Protein AF-A0A6S7JZ45-F1 (afdb_monomer_lite)

Sequence (219 aa):
MLIGQLYDAVFPIPPIHDDHWHHVCTTWNSTNGHVNIFVDGALRTYPGKSYFKGVKVIPNGTFTIGYHRIDESEFGYSGKISQLNVWNHVLPSNKIQAIAKNCTMDHSTGGNVLKWGLSFAPTEQDTAEPRACSQRDQMESDYDLNFPGQGTKPYASLMLKQSLTKCTISWWLKTTWIPTTDTPVITILSAYHSTERDTLFVGIRSTSTIHFEQSGGEK

InterPro domains:
  IPR001759 Pentraxin domain [PF00354] (20-116)
  IPR001759 Pentraxin domain [PR00895] (23-41)
  IPR001759 Pentraxin domain [PR00895] (85-99)
  IPR001759 Pentraxin domain [PR00895] (108-119)
  IPR001759 Pentraxin domain [PS51828] (1-134)
  IPR013320 Concanavalin A-like lectin/glucanase domain superfamily [SSF49899] (13-107)
  IPR030476 Pentaxin, conserved site [PS00289] (23-30)
  IPR051360 Neuronal Pentraxin and Related [PTHR19277] (16-116)

Organism: Paramuricea clavata (NCBI:txid317549)

pLDDT: mean 80.46, std 13.91, range [28.98, 96.94]

Secondary structure (DSSP, 8-state):
--------EEEE-----SSSEEEEEEEEETTTTEEEEEETTEE-PPTT---STT--BPTTPEEEESEEEETTEEEE-EEEEEEEEEESSPPPHHHHHHHTT-SS--TTTS-SSB-TTTT----TTSEEEE-TT-SS---TT-EEEEEE-TTS--SEEEE--S-BSEEEEEEEEEE-PPPPTTPPPEEEEEEE-SSSTTSEEEEEETTTEEEEE------

Radius of gyration: 16.38 Å; chains: 1; bounding box: 36×34×60 Å

Foldseek 3Di:
DDPDPQQKDKFWDAFQQPQDKKKWKWKAAQQFQDIWIAILLRIGGDPPDHHNHPFKLDFQWKKFFQWDDDDPDIFGAAFKKWFKFKELADDDSVVSNVVSPDLDDDQVPTHPQDTQLPQDDFDPLWDWDARPVPPDDGDVRGIITGIHIPPDDGRDMDGRHDMHNIMMIIIMTRGNDADDPPDDWGWRMFTQDPVGGGQWTWTDHHSIMIITGHDGDDD

Structure (mmCIF, N/CA/C/O backbone):
data_AF-A0A6S7JZ45-F1
#
_entry.id   AF-A0A6S7JZ45-F1
#
loop_
_atom_site.group_PDB
_atom_site.id
_atom_site.type_symbol
_atom_site.label_atom_id
_atom_site.label_alt_id
_atom_site.label_comp_id
_atom_site.label_asym_id
_atom_site.label_entity_id
_atom_site.label_seq_id
_atom_site.pdbx_PDB_ins_code
_atom_site.Cartn_x
_atom_site.Cartn_y
_atom_site.Cartn_z
_atom_site.occupancy
_atom_site.B_iso_or_equiv
_atom_site.auth_seq_id
_atom_site.auth_comp_id
_atom_site.auth_asym_id
_atom_site.auth_atom_id
_atom_site.pdbx_PDB_model_num
ATOM 1 N N . MET A 1 1 ? 0.404 4.036 34.329 1.00 28.98 1 MET A N 1
ATOM 2 C CA . MET A 1 1 ? 0.045 4.940 33.218 1.00 28.98 1 MET A CA 1
ATOM 3 C C . MET A 1 1 ? 0.242 4.143 31.936 1.00 28.98 1 MET A C 1
ATOM 5 O O . MET A 1 1 ? 1.376 3.927 31.539 1.00 28.98 1 MET A O 1
ATOM 9 N N . LEU A 1 2 ? -0.828 3.539 31.412 1.00 31.19 2 LEU A N 1
ATOM 10 C CA . LEU A 1 2 ? -0.760 2.674 30.230 1.00 31.19 2 LEU A CA 1
ATOM 11 C C . LEU A 1 2 ? -0.696 3.555 28.982 1.00 31.19 2 LEU A C 1
ATOM 13 O O . LEU A 1 2 ? -1.671 4.221 28.643 1.00 31.19 2 LEU A O 1
ATOM 17 N N . ILE A 1 3 ? 0.461 3.558 28.328 1.00 35.00 3 ILE A N 1
ATOM 18 C CA . ILE A 1 3 ? 0.598 3.974 26.933 1.00 35.00 3 ILE A CA 1
ATOM 19 C C . ILE A 1 3 ? -0.299 3.010 26.150 1.00 35.00 3 ILE A C 1
ATOM 21 O O . ILE A 1 3 ? -0.116 1.795 26.241 1.00 35.00 3 ILE A O 1
ATOM 25 N N . GLY A 1 4 ? -1.348 3.529 25.509 1.00 35.94 4 GLY A N 1
ATOM 26 C CA . GLY A 1 4 ? -2.308 2.709 24.775 1.00 35.94 4 GLY A CA 1
ATOM 27 C C . GLY A 1 4 ? -1.576 1.836 23.762 1.00 35.94 4 GLY A C 1
ATOM 28 O O . GLY A 1 4 ? -0.745 2.339 23.012 1.00 35.94 4 GLY A O 1
ATOM 29 N N . GLN A 1 5 ? -1.851 0.531 23.768 1.00 38.56 5 GLN A N 1
ATOM 30 C CA . GLN A 1 5 ? -1.390 -0.355 22.705 1.00 38.56 5 GLN A CA 1
ATOM 31 C C . GLN A 1 5 ? -1.935 0.184 21.380 1.00 38.56 5 GLN A C 1
ATOM 33 O O . GLN A 1 5 ? -3.139 0.119 21.130 1.00 38.56 5 GLN A O 1
ATOM 38 N N . LEU A 1 6 ? -1.051 0.724 20.542 1.00 50.66 6 LEU A N 1
ATOM 39 C CA . LEU A 1 6 ? -1.285 0.780 19.107 1.00 50.66 6 LEU A CA 1
ATOM 40 C C . LEU A 1 6 ? -1.516 -0.675 18.677 1.00 50.66 6 LEU A C 1
ATOM 42 O O . LEU A 1 6 ? -0.634 -1.520 18.836 1.00 50.66 6 LEU A O 1
ATOM 46 N N . TYR A 1 7 ? -2.741 -1.005 18.269 1.00 64.25 7 TYR A N 1
ATOM 47 C CA . TYR A 1 7 ? -3.078 -2.350 17.810 1.00 64.25 7 TYR A CA 1
ATOM 48 C C . TYR A 1 7 ? -2.455 -2.561 16.436 1.00 64.25 7 TYR A C 1
ATOM 50 O O . TYR A 1 7 ? -3.133 -2.405 15.443 1.00 64.25 7 TYR A O 1
ATOM 58 N N . ASP A 1 8 ? -1.179 -2.897 16.354 1.00 78.31 8 ASP A N 1
ATOM 59 C CA . ASP A 1 8 ? -0.532 -3.170 15.073 1.00 78.31 8 ASP A CA 1
ATOM 60 C C . ASP A 1 8 ? -0.992 -4.526 14.503 1.00 78.31 8 ASP A C 1
ATOM 62 O O . ASP A 1 8 ? -0.918 -5.572 15.168 1.00 78.31 8 ASP A O 1
ATOM 66 N N . ALA A 1 9 ? -1.514 -4.518 13.274 1.00 87.00 9 ALA A N 1
ATOM 67 C CA . ALA A 1 9 ? -1.849 -5.737 12.557 1.00 87.00 9 ALA A CA 1
ATOM 68 C C . ALA A 1 9 ? -0.636 -6.193 11.735 1.00 87.00 9 ALA A C 1
ATOM 70 O O . ALA A 1 9 ? -0.465 -5.821 10.574 1.00 87.00 9 ALA A O 1
ATOM 71 N N . VAL A 1 10 ? 0.185 -7.037 12.365 1.00 88.31 10 VAL A N 1
ATOM 72 C CA . VAL A 1 10 ? 1.414 -7.587 11.780 1.00 88.31 10 VAL A CA 1
ATOM 73 C C . VAL A 1 10 ? 1.154 -8.928 11.103 1.00 88.31 10 VAL A C 1
ATOM 75 O O . VAL A 1 10 ? 0.639 -9.866 11.724 1.00 88.31 10 VAL A O 1
ATOM 78 N N . PHE A 1 11 ? 1.575 -9.046 9.845 1.00 88.81 11 PHE A N 1
ATOM 79 C CA . PHE A 1 11 ? 1.443 -10.264 9.047 1.00 88.81 11 PHE A CA 1
ATOM 80 C C . PHE A 1 11 ? 2.795 -10.695 8.486 1.00 88.81 11 PHE A C 1
ATOM 82 O O . PHE A 1 11 ? 3.459 -9.874 7.848 1.00 88.81 11 PHE A O 1
ATOM 89 N N . PRO A 1 12 ? 3.203 -11.964 8.661 1.00 89.19 12 PRO A N 1
ATOM 90 C CA . PRO A 1 12 ? 4.384 -12.473 8.001 1.00 89.19 12 PRO A CA 1
ATOM 91 C C . PRO A 1 12 ? 4.127 -12.618 6.504 1.00 89.19 12 PRO A C 1
ATOM 93 O O . PRO A 1 12 ? 3.057 -13.046 6.059 1.00 89.19 12 PRO A O 1
ATOM 96 N N . ILE A 1 13 ? 5.150 -12.310 5.730 1.00 88.94 13 ILE A N 1
ATOM 97 C CA . ILE A 1 13 ? 5.170 -12.426 4.284 1.00 88.94 13 ILE A CA 1
ATOM 98 C C . ILE A 1 13 ? 6.453 -13.136 3.839 1.00 88.94 13 ILE A C 1
ATOM 100 O O . ILE A 1 13 ? 7.436 -13.162 4.585 1.00 88.94 13 ILE A O 1
ATOM 104 N N . PRO A 1 14 ? 6.465 -13.730 2.633 1.00 89.75 14 PRO A N 1
ATOM 105 C CA . PRO A 1 14 ? 7.713 -14.133 1.998 1.00 89.75 14 PRO A CA 1
ATOM 106 C C . PRO A 1 14 ? 8.668 -12.935 1.851 1.00 89.75 14 PRO A C 1
ATOM 108 O O . PRO A 1 14 ? 8.193 -11.799 1.791 1.00 89.75 14 PRO A O 1
ATOM 111 N N . PRO A 1 15 ? 9.988 -13.166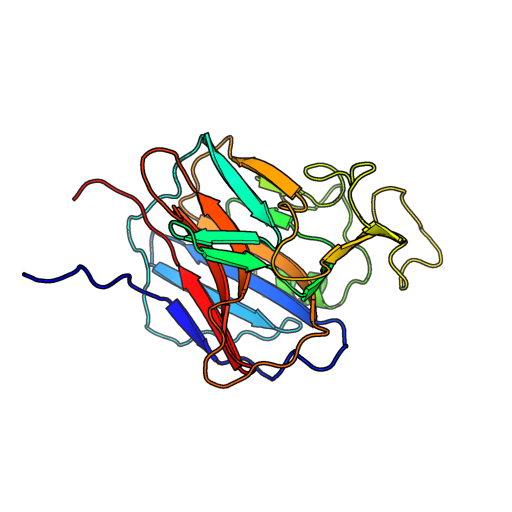 1.750 1.00 86.88 15 PRO A N 1
ATOM 112 C CA . PRO A 1 15 ? 10.930 -12.115 1.390 1.00 86.88 15 PRO A CA 1
ATOM 113 C C . PRO A 1 15 ? 10.557 -11.459 0.056 1.00 86.88 15 PRO A C 1
ATOM 115 O O . PRO A 1 15 ? 10.372 -12.164 -0.930 1.00 86.88 15 PRO A O 1
ATOM 118 N N . ILE A 1 16 ? 10.461 -10.126 0.050 1.00 87.81 16 ILE A N 1
ATOM 119 C CA . ILE A 1 16 ? 10.168 -9.289 -1.137 1.00 87.81 16 ILE A CA 1
ATOM 120 C C . ILE A 1 16 ? 11.219 -8.178 -1.356 1.00 87.81 16 ILE A C 1
ATOM 122 O O . ILE A 1 16 ? 10.984 -7.186 -2.044 1.00 87.81 16 ILE A O 1
ATOM 126 N N . HIS A 1 17 ? 12.369 -8.312 -0.687 1.00 85.50 17 HIS A N 1
ATOM 127 C CA . HIS A 1 17 ? 13.522 -7.402 -0.750 1.00 85.50 17 HIS A CA 1
ATOM 128 C C . HIS A 1 17 ? 14.632 -8.022 -1.601 1.00 85.50 17 HIS A C 1
ATOM 130 O O . HIS A 1 17 ? 15.756 -8.209 -1.140 1.00 85.50 17 HIS A O 1
ATOM 136 N N . ASP A 1 18 ? 14.282 -8.436 -2.812 1.00 87.38 18 ASP A N 1
ATOM 137 C CA . ASP A 1 18 ? 15.127 -9.242 -3.693 1.00 87.38 18 ASP A CA 1
ATOM 138 C C . ASP A 1 18 ? 15.407 -8.554 -5.037 1.00 87.38 18 ASP A C 1
ATOM 140 O O . ASP A 1 18 ? 15.843 -9.208 -5.981 1.00 87.38 18 ASP A O 1
ATOM 144 N N . ASP A 1 19 ? 15.156 -7.244 -5.129 1.00 88.00 19 ASP A N 1
ATOM 145 C CA . ASP A 1 19 ? 15.241 -6.456 -6.362 1.00 88.00 19 ASP A CA 1
ATOM 146 C C . ASP A 1 19 ? 14.282 -6.925 -7.484 1.00 88.00 19 ASP A C 1
ATOM 148 O O . ASP A 1 19 ? 14.459 -6.571 -8.653 1.00 88.00 19 ASP A O 1
ATOM 152 N N . HIS A 1 20 ? 13.219 -7.668 -7.162 1.00 90.88 20 HIS A N 1
ATOM 153 C CA . HIS A 1 20 ? 12.159 -8.029 -8.106 1.00 90.88 20 HIS A CA 1
ATOM 154 C C . HIS A 1 20 ? 10.845 -7.303 -7.806 1.00 90.88 20 HIS A C 1
ATOM 156 O O . HIS A 1 20 ? 10.637 -6.709 -6.747 1.00 90.88 20 HIS A O 1
ATOM 162 N N . TRP A 1 21 ? 9.963 -7.288 -8.807 1.00 92.06 21 TRP A N 1
ATOM 163 C CA . TRP A 1 21 ? 8.625 -6.730 -8.668 1.00 92.06 21 TRP A CA 1
ATOM 164 C C . TRP A 1 21 ? 7.723 -7.709 -7.930 1.00 92.06 21 TRP A C 1
ATOM 166 O O . TRP A 1 21 ? 7.523 -8.831 -8.390 1.00 92.06 21 TRP A O 1
ATOM 176 N N . HIS A 1 22 ? 7.108 -7.226 -6.858 1.00 93.06 22 HIS A N 1
ATOM 177 C CA . HIS A 1 22 ? 6.066 -7.930 -6.131 1.00 93.06 22 HIS A CA 1
ATOM 178 C C . HIS A 1 22 ? 4.774 -7.131 -6.149 1.00 93.06 22 HIS A C 1
ATOM 180 O O . HIS A 1 22 ? 4.767 -5.901 -6.019 1.00 93.06 22 HIS A O 1
ATOM 186 N N . HIS A 1 23 ? 3.662 -7.844 -6.277 1.00 94.00 23 HIS A N 1
ATOM 187 C CA . HIS A 1 23 ? 2.346 -7.274 -6.048 1.00 94.00 23 HIS A CA 1
ATOM 188 C C . HIS A 1 23 ? 1.980 -7.440 -4.579 1.00 94.00 23 HIS A C 1
ATOM 190 O O . HIS A 1 23 ? 2.041 -8.541 -4.031 1.00 94.00 23 HIS A O 1
ATOM 196 N N . VAL A 1 24 ? 1.557 -6.352 -3.943 1.00 94.25 24 VAL A N 1
ATOM 197 C CA . VAL A 1 24 ? 1.042 -6.389 -2.579 1.00 94.25 24 VAL A CA 1
ATOM 198 C C . VAL A 1 24 ? -0.329 -5.743 -2.539 1.00 94.25 24 VAL A C 1
ATOM 200 O O . VAL A 1 24 ? -0.593 -4.708 -3.155 1.00 94.25 24 VAL A O 1
ATOM 203 N N . CYS A 1 25 ? -1.234 -6.371 -1.797 1.00 94.69 25 CYS A N 1
ATOM 204 C CA . CYS A 1 25 ? -2.549 -5.816 -1.555 1.00 94.69 25 CYS A CA 1
ATOM 205 C C . CYS A 1 25 ? -2.991 -6.039 -0.113 1.00 94.69 25 CYS A C 1
ATOM 207 O O . CYS A 1 25 ? -2.844 -7.131 0.429 1.00 94.69 25 CYS A O 1
ATOM 209 N N . THR A 1 26 ? -3.562 -5.010 0.502 1.00 94.94 26 THR A N 1
ATOM 210 C CA . THR A 1 26 ? -4.183 -5.085 1.822 1.00 94.94 26 THR A CA 1
ATOM 211 C C . THR A 1 26 ? -5.672 -4.798 1.716 1.00 94.94 26 THR A C 1
ATOM 213 O O . THR A 1 26 ? -6.115 -3.981 0.908 1.00 94.94 26 THR A O 1
ATOM 216 N N . THR A 1 27 ? -6.474 -5.479 2.527 1.00 95.06 27 THR A N 1
ATOM 217 C CA . THR A 1 27 ? -7.901 -5.178 2.671 1.00 95.06 27 THR A CA 1
ATOM 218 C C . THR A 1 27 ? -8.230 -5.018 4.135 1.00 95.06 27 THR A C 1
ATOM 220 O O . THR A 1 27 ? -7.753 -5.821 4.932 1.00 95.06 27 THR A O 1
ATOM 223 N N . TRP A 1 28 ? -9.115 -4.089 4.470 1.00 94.56 28 TRP A N 1
ATOM 224 C CA . TRP A 1 28 ? -9.637 -3.933 5.822 1.00 94.56 28 TRP A CA 1
ATOM 225 C C . TRP A 1 28 ? -11.138 -3.649 5.811 1.00 94.56 28 TRP A C 1
ATOM 227 O O . TRP A 1 28 ? -11.665 -3.010 4.897 1.00 94.56 28 TRP A O 1
ATOM 237 N N . ASN A 1 29 ? -11.838 -4.135 6.835 1.00 94.12 29 ASN A N 1
ATOM 238 C CA . ASN A 1 29 ? -13.254 -3.877 7.051 1.00 94.12 29 ASN A CA 1
ATOM 239 C C . ASN A 1 29 ? -13.540 -3.655 8.540 1.00 94.12 29 ASN A C 1
ATOM 241 O O . ASN A 1 29 ? -13.497 -4.599 9.325 1.00 94.12 29 ASN A O 1
ATOM 245 N N . SER A 1 30 ? -13.901 -2.432 8.929 1.00 92.81 30 SER A N 1
ATOM 246 C CA . SER A 1 30 ? -14.116 -2.072 10.334 1.00 92.81 30 SER A CA 1
ATOM 247 C C . SER A 1 30 ? -15.338 -2.734 10.975 1.00 92.81 30 SER A C 1
ATOM 249 O O . SER A 1 30 ? -15.413 -2.821 12.198 1.00 92.81 30 SER A O 1
ATOM 251 N N . THR A 1 31 ? -16.285 -3.260 10.187 1.00 93.12 31 THR A N 1
ATOM 252 C CA . THR A 1 31 ? -17.464 -3.961 10.722 1.00 93.12 31 THR A CA 1
ATOM 253 C C . THR A 1 31 ? -17.064 -5.249 11.443 1.00 93.12 31 THR A C 1
ATOM 255 O O . THR A 1 31 ? -17.570 -5.546 12.520 1.00 93.12 31 THR A O 1
ATOM 258 N N . ASN A 1 32 ? -16.148 -6.023 10.857 1.00 91.88 32 ASN A N 1
ATOM 259 C CA . ASN A 1 32 ? -15.688 -7.302 11.409 1.00 91.88 32 ASN A CA 1
ATOM 260 C C . ASN A 1 32 ? -14.208 -7.286 11.820 1.00 91.88 32 ASN A C 1
ATOM 262 O O . ASN A 1 32 ? -13.728 -8.262 12.388 1.00 91.88 32 ASN A O 1
ATOM 266 N N . GLY A 1 33 ? -13.494 -6.191 11.568 1.00 90.50 33 GLY A N 1
ATOM 267 C CA . GLY A 1 33 ? -12.068 -6.032 11.826 1.00 90.50 33 GLY A CA 1
ATOM 268 C C . GLY A 1 33 ? -11.176 -6.947 10.992 1.00 90.50 33 GLY A C 1
ATOM 269 O O . GLY A 1 33 ? -10.028 -7.173 11.360 1.00 90.50 33 GLY A O 1
ATOM 270 N N . HIS A 1 34 ? -11.681 -7.543 9.912 1.00 91.62 34 HIS A N 1
ATOM 271 C CA . HIS A 1 34 ? -10.862 -8.433 9.099 1.00 91.62 34 HIS A CA 1
ATOM 272 C C . HIS A 1 34 ? -9.854 -7.605 8.314 1.00 91.62 34 HIS A C 1
ATOM 274 O O . HIS A 1 34 ? -10.242 -6.736 7.531 1.00 91.62 34 HIS A O 1
ATOM 280 N N . VAL A 1 35 ? -8.576 -7.916 8.514 1.00 91.88 35 VAL A N 1
ATOM 281 C CA . VAL A 1 35 ? -7.470 -7.435 7.691 1.00 91.88 35 VAL A CA 1
ATOM 282 C C . VAL A 1 35 ? -6.938 -8.622 6.896 1.00 91.88 35 VAL A C 1
ATOM 284 O O . VAL A 1 35 ? -6.742 -9.703 7.449 1.00 91.88 35 VAL A O 1
ATOM 287 N N . ASN A 1 36 ? -6.724 -8.443 5.598 1.00 92.94 36 ASN A N 1
ATOM 288 C CA . ASN A 1 36 ? -6.066 -9.437 4.755 1.00 92.94 36 ASN A CA 1
ATOM 289 C C . ASN A 1 36 ? -4.885 -8.798 4.054 1.00 92.94 36 ASN A C 1
ATOM 291 O O . ASN A 1 36 ? -4.990 -7.660 3.608 1.00 92.94 36 ASN A O 1
ATOM 295 N N . ILE A 1 37 ? -3.817 -9.570 3.902 1.00 93.31 37 ILE A N 1
ATOM 296 C CA . ILE A 1 37 ? -2.651 -9.219 3.102 1.00 93.31 37 ILE A CA 1
ATOM 297 C C . ILE A 1 37 ? -2.540 -10.245 1.983 1.00 93.31 37 ILE A C 1
ATOM 299 O O . ILE A 1 37 ? -2.710 -11.441 2.219 1.00 93.31 37 ILE A O 1
ATOM 303 N N . PHE A 1 38 ? -2.264 -9.784 0.775 1.00 94.75 38 PHE A N 1
ATOM 304 C CA . PHE A 1 38 ? -1.970 -10.601 -0.387 1.00 94.75 38 PHE A CA 1
ATOM 305 C C . PHE A 1 38 ? -0.580 -10.228 -0.882 1.00 94.75 38 PHE A C 1
ATOM 307 O O . PHE A 1 38 ? -0.283 -9.043 -1.013 1.00 94.75 38 PHE A O 1
ATOM 314 N N . VAL A 1 39 ? 0.245 -11.235 -1.156 1.00 94.69 39 VAL A N 1
ATOM 315 C CA . VAL A 1 39 ? 1.553 -11.072 -1.803 1.00 94.69 39 VAL A CA 1
ATOM 316 C C . VAL A 1 39 ? 1.549 -11.942 -3.044 1.00 94.69 39 VAL A C 1
ATOM 318 O O . VAL A 1 39 ? 1.261 -13.138 -2.945 1.00 94.69 39 VAL A O 1
ATOM 321 N N . ASP A 1 40 ? 1.780 -11.329 -4.199 1.00 95.12 40 ASP A N 1
ATOM 322 C CA . ASP A 1 40 ? 1.714 -11.957 -5.521 1.00 95.12 40 ASP A CA 1
ATOM 323 C C . ASP A 1 40 ? 0.391 -12.722 -5.725 1.00 95.12 40 ASP A C 1
ATOM 325 O O . ASP A 1 40 ? 0.327 -13.845 -6.228 1.00 95.12 40 ASP A O 1
ATOM 329 N N . GLY A 1 41 ? -0.703 -12.115 -5.246 1.00 94.38 41 GLY A N 1
ATOM 330 C CA . GLY A 1 41 ? -2.061 -12.666 -5.287 1.00 94.38 41 GLY A CA 1
ATOM 331 C C . GLY A 1 41 ? -2.368 -13.752 -4.244 1.00 94.38 41 GLY A C 1
ATOM 332 O O . GLY A 1 41 ? -3.534 -14.115 -4.073 1.00 94.38 41 GLY A O 1
ATOM 333 N N . ALA A 1 42 ? -1.376 -14.256 -3.506 1.00 95.19 42 ALA A N 1
ATOM 334 C CA . ALA A 1 42 ? -1.576 -15.268 -2.471 1.00 95.19 42 ALA A CA 1
ATOM 335 C C . ALA A 1 42 ? -1.969 -14.634 -1.127 1.00 95.19 42 ALA A C 1
ATOM 337 O O . ALA A 1 42 ? -1.268 -13.763 -0.618 1.00 95.19 42 ALA A O 1
ATOM 338 N N . LEU A 1 43 ? -3.066 -15.103 -0.525 1.00 93.25 43 LEU A N 1
ATOM 339 C CA . LEU A 1 43 ? -3.559 -14.632 0.775 1.00 93.25 43 LEU A CA 1
ATOM 340 C C . LEU A 1 43 ? -2.618 -15.046 1.925 1.00 93.25 43 LEU A C 1
ATOM 342 O O . LEU A 1 43 ? -2.235 -16.211 2.031 1.00 93.25 43 LEU A O 1
ATOM 346 N N . ARG A 1 44 ? -2.295 -14.098 2.814 1.00 88.19 44 ARG A N 1
ATOM 347 C CA . ARG A 1 44 ? -1.381 -14.232 3.969 1.00 88.19 44 ARG A CA 1
ATOM 348 C C . ARG A 1 44 ? -2.024 -13.875 5.322 1.00 88.19 44 ARG A C 1
ATOM 350 O O . ARG A 1 44 ? -1.323 -13.565 6.276 1.00 88.19 44 ARG A O 1
ATOM 357 N N . THR A 1 45 ? -3.356 -13.885 5.423 1.00 81.88 45 THR A N 1
ATOM 358 C CA . THR A 1 45 ? -4.052 -13.533 6.678 1.00 81.88 45 THR A CA 1
ATOM 359 C C . THR A 1 45 ? -3.997 -14.637 7.743 1.00 81.88 45 THR A C 1
ATOM 361 O O . THR A 1 45 ? -3.883 -15.820 7.419 1.00 81.88 45 THR A O 1
ATOM 364 N N . TYR A 1 46 ? -4.176 -14.254 9.010 1.00 69.38 46 TYR A N 1
ATOM 365 C CA . TYR A 1 46 ? -4.416 -15.174 10.121 1.00 69.38 46 TYR A CA 1
ATOM 366 C C . TYR A 1 46 ? -5.921 -15.306 10.398 1.00 69.38 46 TYR A C 1
ATOM 368 O O . TYR A 1 46 ? -6.554 -14.317 10.781 1.00 69.38 46 TYR A O 1
ATOM 376 N N . PRO A 1 47 ? -6.511 -16.507 10.271 1.00 68.69 47 PRO A N 1
ATOM 377 C CA . PRO A 1 47 ? -7.904 -16.732 10.639 1.00 68.69 47 PRO A CA 1
ATOM 378 C C . PRO A 1 47 ? -8.183 -16.337 12.098 1.00 68.69 47 PRO A C 1
ATOM 380 O O . PRO A 1 47 ? -7.373 -16.594 12.987 1.00 68.69 47 PRO A O 1
ATOM 383 N N . GLY A 1 48 ? -9.348 -15.739 12.357 1.00 68.88 48 GLY A N 1
ATOM 384 C CA . GLY A 1 48 ? -9.858 -15.510 13.715 1.00 68.88 48 GLY A CA 1
ATOM 385 C C . GLY A 1 48 ? -9.352 -14.255 14.434 1.00 68.88 48 GLY A C 1
ATOM 386 O O . GLY A 1 48 ? -9.812 -13.985 15.542 1.00 68.88 48 GLY A O 1
ATOM 387 N N . LYS A 1 49 ? -8.462 -13.456 13.829 1.00 82.31 49 LYS A N 1
ATOM 388 C CA . LYS A 1 49 ? -8.069 -12.151 14.383 1.00 82.31 49 LYS A CA 1
ATOM 389 C C . LYS A 1 49 ? -8.937 -11.020 13.832 1.00 82.31 49 LYS A C 1
ATOM 391 O O . LYS A 1 49 ? -9.355 -11.032 12.676 1.00 82.31 49 LYS A O 1
ATOM 396 N N . SER A 1 50 ? -9.208 -10.030 14.677 1.00 87.25 50 SER A N 1
ATOM 397 C CA . SER A 1 50 ? -9.927 -8.812 14.311 1.00 87.25 50 SER A CA 1
ATOM 398 C C . SER A 1 50 ? -9.140 -7.592 14.766 1.00 87.25 50 SER A C 1
ATOM 400 O O . SER A 1 50 ? -8.728 -7.530 15.919 1.00 87.25 50 SER A O 1
ATOM 402 N N . TYR A 1 51 ? -9.002 -6.614 13.882 1.00 87.38 51 TYR A N 1
ATOM 403 C CA . TYR A 1 51 ? -8.241 -5.391 14.088 1.00 87.38 51 TYR A CA 1
ATOM 404 C C . TYR A 1 51 ? -9.090 -4.166 13.740 1.00 87.38 51 TYR A C 1
ATOM 406 O O . TYR A 1 51 ? -9.860 -4.192 12.777 1.00 87.38 51 TYR A O 1
ATOM 414 N N . PHE A 1 52 ? -8.955 -3.096 14.527 1.00 87.19 52 PHE A N 1
ATOM 415 C CA . PHE A 1 52 ? -9.588 -1.792 14.269 1.00 87.19 52 PHE A CA 1
ATOM 416 C C . PHE A 1 52 ? -11.109 -1.876 14.022 1.00 87.19 52 PHE A C 1
ATOM 418 O O . PHE A 1 52 ? -11.657 -1.265 13.101 1.00 87.19 52 PHE A O 1
ATOM 425 N N . LYS A 1 53 ? -11.819 -2.683 14.822 1.00 89.56 53 LYS A N 1
ATOM 426 C CA . LYS A 1 53 ? -13.287 -2.762 14.755 1.00 89.56 53 LYS A CA 1
ATOM 427 C C . LYS A 1 53 ? -13.915 -1.430 15.149 1.00 89.56 53 LYS A C 1
ATOM 429 O O . LYS A 1 53 ? -13.489 -0.815 16.116 1.00 89.56 53 LYS A O 1
ATOM 434 N N . GLY A 1 54 ? -14.951 -1.019 14.424 1.00 88.12 54 GLY A N 1
ATOM 435 C CA . GLY A 1 54 ? -15.676 0.226 14.695 1.00 88.12 54 GLY A CA 1
ATOM 436 C C . GLY A 1 54 ? -14.911 1.499 14.330 1.00 88.12 54 GLY A C 1
ATOM 437 O O . GLY A 1 54 ? -15.478 2.583 14.436 1.00 88.12 54 GLY A O 1
ATOM 438 N N . VAL A 1 55 ? -13.668 1.383 13.852 1.00 87.25 55 VAL A N 1
ATOM 439 C CA . VAL A 1 55 ? -12.866 2.551 13.505 1.00 87.25 55 VAL A CA 1
ATOM 440 C C . VAL A 1 55 ? -13.157 3.046 12.084 1.00 87.25 55 VAL A C 1
ATOM 442 O O . VAL A 1 55 ? -13.702 2.328 11.236 1.00 87.25 55 VAL A O 1
ATOM 445 N N . LYS A 1 56 ? -12.823 4.311 11.828 1.00 87.56 56 LYS A N 1
ATOM 446 C CA . LYS A 1 56 ? -12.994 5.014 10.563 1.00 87.56 56 LYS A CA 1
ATOM 447 C C . LYS A 1 56 ? -11.764 5.876 10.287 1.00 87.56 56 LYS A C 1
ATOM 449 O O . LYS A 1 56 ? -11.410 6.709 11.113 1.00 87.56 56 LYS A O 1
ATOM 454 N N . VAL A 1 57 ? -11.206 5.747 9.087 1.00 87.69 57 VAL A N 1
ATOM 455 C CA . VAL A 1 57 ? -10.243 6.712 8.546 1.00 87.69 57 VAL A CA 1
ATOM 456 C C . VAL A 1 57 ? -11.004 7.999 8.254 1.00 87.69 57 VAL A C 1
ATOM 458 O O . VAL A 1 57 ? -11.972 7.994 7.481 1.00 87.69 57 VAL A O 1
ATOM 461 N N . ILE A 1 58 ? -10.613 9.086 8.908 1.00 86.75 58 ILE A N 1
ATOM 462 C CA . ILE A 1 58 ? -11.268 10.387 8.767 1.00 86.75 58 ILE A CA 1
ATOM 463 C C . ILE A 1 58 ? -10.884 11.074 7.443 1.00 86.75 58 ILE A C 1
ATOM 465 O O . ILE A 1 58 ? -9.788 10.859 6.925 1.00 86.75 58 ILE A O 1
ATOM 469 N N . PRO A 1 59 ? -11.794 11.868 6.848 1.00 87.69 59 PRO A N 1
ATOM 470 C CA . PRO A 1 59 ? -11.500 12.619 5.632 1.00 87.69 59 PRO A CA 1
ATOM 471 C C . PRO A 1 59 ? -10.558 13.796 5.925 1.00 87.69 59 PRO A C 1
ATOM 473 O O . PRO A 1 59 ? -10.269 14.112 7.073 1.00 87.69 59 PRO A O 1
ATOM 476 N N . ASN A 1 60 ? -10.127 14.472 4.863 1.00 86.31 60 ASN A N 1
ATOM 477 C CA . ASN A 1 60 ? -9.232 15.631 4.843 1.00 86.31 60 ASN A CA 1
ATOM 478 C C . ASN A 1 60 ? -7.817 15.362 5.377 1.00 86.31 60 ASN A C 1
ATOM 480 O O . ASN A 1 60 ? -7.034 16.295 5.539 1.00 86.31 60 ASN A O 1
ATOM 484 N N . GLY A 1 61 ? -7.474 14.093 5.612 1.00 83.44 61 GLY A N 1
ATOM 485 C CA . GLY A 1 61 ? -6.105 13.672 5.876 1.00 83.44 61 GLY A CA 1
ATOM 486 C C . GLY A 1 61 ? -5.265 13.697 4.602 1.00 83.44 61 GLY A C 1
ATOM 487 O O . GLY A 1 61 ? -5.787 13.554 3.492 1.00 83.44 61 GLY A O 1
ATOM 488 N N . THR A 1 62 ? -3.960 13.854 4.759 1.00 84.81 62 THR A N 1
ATOM 489 C CA . THR A 1 62 ? -2.994 13.778 3.667 1.00 84.81 62 THR A CA 1
ATOM 490 C C . THR A 1 62 ? -2.493 12.348 3.548 1.00 84.81 62 THR A C 1
ATOM 492 O O . THR A 1 62 ? -1.921 11.810 4.493 1.00 84.81 62 THR A O 1
ATOM 495 N N . PHE A 1 63 ? -2.693 11.745 2.380 1.00 85.31 63 PHE A N 1
ATOM 496 C CA . PHE A 1 63 ? -2.070 10.483 2.002 1.00 85.31 63 PHE A CA 1
ATOM 497 C C . PHE A 1 63 ? -0.699 10.767 1.411 1.00 85.31 63 PHE A C 1
ATOM 499 O O . PHE A 1 63 ? -0.608 11.583 0.499 1.00 85.31 63 PHE A O 1
ATOM 506 N N . THR A 1 64 ? 0.333 10.081 1.887 1.00 84.06 64 THR A N 1
ATOM 507 C CA . THR A 1 64 ? 1.692 10.101 1.343 1.00 84.06 64 THR A CA 1
ATOM 508 C C . THR A 1 64 ? 2.096 8.709 0.882 1.00 84.06 64 THR A C 1
ATOM 510 O O . THR A 1 64 ? 1.708 7.702 1.479 1.00 84.06 64 THR A O 1
ATOM 513 N N . ILE A 1 65 ? 2.892 8.652 -0.186 1.00 86.62 65 ILE A N 1
ATOM 514 C CA . ILE A 1 65 ? 3.501 7.413 -0.680 1.00 86.62 65 ILE A CA 1
ATOM 515 C C . ILE A 1 65 ? 4.995 7.442 -0.381 1.00 86.62 65 ILE A C 1
ATOM 517 O O . ILE A 1 65 ? 5.651 8.460 -0.606 1.00 86.62 65 ILE A O 1
ATOM 521 N N . GLY A 1 66 ? 5.533 6.322 0.104 1.00 81.88 66 GLY A N 1
ATOM 522 C CA . GLY A 1 66 ? 6.975 6.123 0.252 1.00 81.88 66 GLY A CA 1
ATOM 523 C C . GLY A 1 66 ? 7.653 7.038 1.271 1.00 81.88 66 GLY A C 1
ATOM 524 O O . GLY A 1 66 ? 8.877 7.124 1.293 1.00 81.88 66 GLY A O 1
ATOM 525 N N . TYR A 1 67 ? 6.874 7.749 2.083 1.00 80.88 67 TYR A N 1
ATOM 526 C CA . TYR A 1 67 ? 7.362 8.682 3.085 1.00 80.88 67 TYR A CA 1
ATOM 527 C C . TYR A 1 67 ? 6.410 8.712 4.272 1.00 80.88 67 TYR A C 1
ATOM 529 O O . TYR A 1 67 ? 5.187 8.783 4.113 1.00 80.88 67 TYR A O 1
ATOM 537 N N . HIS A 1 68 ? 7.001 8.722 5.456 1.00 77.75 68 HIS A N 1
ATOM 538 C CA . HIS A 1 68 ? 6.316 8.891 6.720 1.00 77.75 68 HIS A CA 1
ATOM 539 C C . HIS A 1 68 ? 7.221 9.611 7.697 1.00 77.75 68 HIS A C 1
ATOM 541 O O . HIS A 1 68 ? 8.431 9.390 7.729 1.00 77.75 68 HIS A O 1
ATOM 547 N N . ARG A 1 69 ? 6.618 10.472 8.506 1.00 75.00 69 ARG A N 1
ATOM 548 C CA . ARG A 1 69 ? 7.330 11.268 9.490 1.00 75.00 69 ARG A CA 1
ATOM 549 C C . ARG A 1 69 ? 6.687 11.084 10.848 1.00 75.00 69 ARG A C 1
ATOM 551 O O . ARG A 1 69 ? 5.507 11.383 11.017 1.00 75.00 69 ARG A O 1
ATOM 558 N N . ILE A 1 70 ? 7.494 10.666 11.815 1.00 72.56 70 ILE A N 1
ATOM 559 C CA . ILE A 1 70 ? 7.118 10.633 13.226 1.00 72.56 70 ILE A CA 1
ATOM 560 C C . ILE A 1 70 ? 7.999 11.648 13.942 1.00 72.56 70 ILE A C 1
ATOM 562 O O . ILE A 1 70 ? 9.216 11.490 13.991 1.00 72.56 70 ILE A O 1
ATOM 566 N N . ASP A 1 71 ? 7.386 12.698 14.489 1.00 75.25 71 ASP A N 1
ATOM 567 C CA . ASP A 1 71 ? 8.094 13.797 15.155 1.00 75.25 71 ASP A CA 1
ATOM 568 C C . ASP A 1 71 ? 9.160 14.440 14.243 1.00 75.25 71 ASP A C 1
ATOM 570 O O . ASP A 1 71 ? 8.835 15.058 13.224 1.00 75.25 71 ASP A O 1
ATOM 574 N N . GLU A 1 72 ? 10.432 14.306 14.607 1.00 75.44 72 GLU A N 1
ATOM 575 C CA . GLU A 1 72 ? 11.587 14.796 13.848 1.00 75.44 72 GLU A CA 1
ATOM 576 C C . GLU A 1 72 ? 12.253 13.698 13.004 1.00 75.44 72 GLU A C 1
ATOM 578 O O . GLU A 1 72 ? 13.202 13.973 12.277 1.00 75.44 72 GLU A O 1
ATOM 583 N N . SER A 1 73 ? 11.754 12.460 13.075 1.00 76.31 73 SER A N 1
ATOM 584 C CA . SER A 1 73 ? 12.289 11.317 12.333 1.00 76.31 73 SER A CA 1
ATOM 585 C C . SER A 1 73 ? 11.534 11.095 11.027 1.00 76.31 73 SER A C 1
ATOM 587 O O . SER A 1 73 ? 10.302 11.054 11.006 1.00 76.31 73 SER A O 1
ATOM 589 N N . GLU A 1 74 ? 12.278 10.905 9.940 1.00 77.75 74 GLU A N 1
ATOM 590 C CA . GLU A 1 74 ? 11.737 10.647 8.606 1.00 77.75 74 GLU A CA 1
ATOM 591 C C . GLU A 1 74 ? 12.087 9.236 8.132 1.00 77.75 74 GLU A C 1
ATOM 593 O O . GLU A 1 74 ? 13.239 8.799 8.184 1.00 77.75 74 GLU A O 1
ATOM 598 N N . PHE A 1 75 ? 11.084 8.531 7.622 1.00 77.50 75 PHE A N 1
ATOM 599 C CA . PHE A 1 75 ? 11.187 7.166 7.130 1.00 77.50 75 PHE A CA 1
ATOM 600 C C . PHE A 1 75 ? 10.780 7.144 5.657 1.00 77.50 75 PHE A C 1
ATOM 602 O O . PHE A 1 75 ? 9.606 7.301 5.318 1.00 77.50 75 PHE A O 1
ATOM 609 N N . GLY A 1 76 ? 11.769 6.977 4.780 1.00 78.50 76 GLY A N 1
ATOM 610 C CA . GLY A 1 76 ? 11.585 6.925 3.331 1.00 78.50 76 GLY A CA 1
ATOM 611 C C . GLY A 1 76 ? 11.686 5.503 2.787 1.00 78.50 76 GLY A C 1
ATOM 612 O O . GLY A 1 76 ? 12.513 4.715 3.249 1.00 78.50 76 GLY A O 1
ATOM 613 N N . TYR A 1 77 ? 10.865 5.188 1.788 1.00 82.81 77 TYR A N 1
ATOM 614 C CA . TYR A 1 77 ? 10.990 3.975 0.985 1.00 82.81 77 TYR A CA 1
ATOM 615 C C . TYR A 1 77 ? 12.159 4.089 0.011 1.00 82.81 77 TYR A C 1
ATOM 617 O O . TYR A 1 77 ? 12.423 5.165 -0.517 1.00 82.81 77 TYR A O 1
ATOM 625 N N . SER A 1 78 ? 12.869 2.980 -0.200 1.00 84.25 78 SER A N 1
ATOM 626 C CA . SER A 1 78 ? 13.943 2.882 -1.184 1.00 84.25 78 SER A CA 1
ATOM 627 C C . SER A 1 78 ? 13.623 1.762 -2.169 1.00 84.25 78 SER A C 1
ATOM 629 O O . SER A 1 78 ? 13.558 0.589 -1.787 1.00 84.25 78 SER A O 1
ATOM 631 N N . GLY A 1 79 ? 13.363 2.134 -3.420 1.00 88.25 79 GLY A N 1
ATOM 632 C CA . GLY A 1 79 ? 12.903 1.210 -4.450 1.00 88.25 79 GLY A CA 1
ATOM 633 C C . GLY A 1 79 ? 11.984 1.878 -5.464 1.00 88.25 79 GLY A C 1
ATOM 634 O O . GLY A 1 79 ? 12.048 3.085 -5.683 1.00 88.25 79 GLY A O 1
ATOM 635 N N . LYS A 1 80 ? 11.104 1.091 -6.083 1.00 89.56 80 LYS A N 1
ATOM 636 C CA . LYS A 1 80 ? 10.101 1.583 -7.035 1.00 89.56 80 LYS A CA 1
ATOM 637 C C . LYS A 1 80 ? 8.693 1.202 -6.598 1.00 89.56 80 LYS A C 1
ATOM 639 O O . LYS A 1 80 ? 8.494 0.099 -6.096 1.00 89.56 80 LYS A O 1
ATOM 644 N N . ILE A 1 81 ? 7.723 2.092 -6.802 1.00 90.06 81 ILE A N 1
ATOM 645 C CA . ILE A 1 81 ? 6.288 1.816 -6.610 1.00 90.06 81 ILE A CA 1
ATOM 646 C C . ILE A 1 81 ? 5.556 2.099 -7.913 1.00 90.06 81 ILE A C 1
ATOM 648 O O . ILE A 1 81 ? 5.867 3.051 -8.627 1.00 90.06 81 ILE A O 1
ATOM 652 N N . SER A 1 82 ? 4.559 1.273 -8.209 1.00 89.56 82 SER A N 1
ATOM 653 C CA . SER A 1 82 ? 3.736 1.423 -9.398 1.00 89.56 82 SER A CA 1
ATOM 654 C C . SER A 1 82 ? 2.305 0.960 -9.148 1.00 89.56 82 SER A C 1
ATOM 656 O O . SER A 1 82 ? 2.046 0.138 -8.266 1.00 89.56 82 SER A O 1
ATOM 658 N N . GLN A 1 83 ? 1.355 1.475 -9.930 1.00 89.69 83 GLN A N 1
ATOM 659 C CA . GLN A 1 83 ? -0.052 1.055 -9.905 1.00 89.69 83 GLN A CA 1
ATOM 660 C C . GLN A 1 83 ? -0.703 1.043 -8.510 1.00 89.69 83 GLN A C 1
ATOM 662 O O . GLN A 1 83 ? -1.556 0.194 -8.225 1.00 89.69 83 GLN A O 1
ATOM 667 N N . LEU A 1 84 ? -0.350 1.998 -7.641 1.00 90.75 84 LEU A N 1
ATOM 668 C CA . LEU A 1 84 ? -1.049 2.168 -6.369 1.00 90.75 84 LEU A CA 1
ATOM 669 C C . LEU A 1 84 ? -2.501 2.590 -6.620 1.00 90.75 84 LEU A C 1
ATOM 671 O O . LEU A 1 84 ? -2.782 3.647 -7.184 1.00 90.75 84 LEU A O 1
ATOM 675 N N . ASN A 1 85 ? -3.427 1.766 -6.149 1.00 92.19 85 ASN A N 1
ATOM 676 C CA . ASN A 1 85 ? -4.859 1.985 -6.239 1.00 92.19 85 ASN A CA 1
ATOM 677 C C . ASN A 1 85 ? -5.518 1.728 -4.885 1.00 92.19 85 ASN A C 1
ATOM 679 O O . ASN A 1 85 ? -5.163 0.784 -4.174 1.00 92.19 85 ASN A O 1
ATOM 683 N N . VAL A 1 86 ? -6.513 2.550 -4.554 1.00 93.31 86 VAL A N 1
ATOM 684 C CA . VAL A 1 86 ? -7.305 2.416 -3.330 1.00 93.31 86 VAL A CA 1
ATOM 685 C C . VAL A 1 86 ? -8.788 2.406 -3.657 1.00 93.31 86 VAL A C 1
ATOM 687 O O . VAL A 1 86 ? -9.292 3.259 -4.394 1.00 93.31 86 VAL A O 1
ATOM 690 N N . TRP A 1 87 ? -9.494 1.451 -3.060 1.00 95.12 87 TRP A N 1
ATOM 691 C CA . TRP A 1 87 ? -10.946 1.339 -3.093 1.00 95.12 87 TRP A CA 1
ATOM 692 C C . TRP A 1 87 ? -11.524 1.525 -1.696 1.00 95.12 87 TRP A C 1
ATOM 694 O O . TRP A 1 87 ? -10.906 1.131 -0.711 1.00 95.12 87 TRP A O 1
ATOM 704 N N . ASN A 1 88 ? -12.744 2.053 -1.603 1.00 95.56 88 ASN A N 1
ATOM 705 C CA . ASN A 1 88 ? -13.491 2.198 -0.342 1.00 95.56 88 ASN A CA 1
ATOM 706 C C . ASN A 1 88 ? -14.309 0.952 0.042 1.00 95.56 88 ASN A C 1
ATOM 708 O O . ASN A 1 88 ? -15.252 1.020 0.830 1.00 95.56 88 ASN A O 1
ATOM 712 N N . HIS A 1 89 ? -13.982 -0.185 -0.559 1.00 96.50 89 HIS A N 1
ATOM 713 C CA . HIS A 1 89 ? -14.617 -1.471 -0.327 1.00 96.50 89 HIS A CA 1
ATOM 714 C C . HIS A 1 89 ? -13.573 -2.581 -0.426 1.00 96.50 89 HIS A C 1
ATOM 716 O O . HIS A 1 89 ? -12.477 -2.387 -0.956 1.00 96.50 89 HIS A O 1
ATOM 722 N N . VAL A 1 90 ? -13.917 -3.754 0.100 1.00 96.94 90 VAL A N 1
ATOM 723 C CA . VAL A 1 90 ? -13.072 -4.947 0.013 1.00 96.94 90 VAL A CA 1
ATOM 724 C C . VAL A 1 90 ? -13.275 -5.592 -1.355 1.00 96.94 90 VAL A C 1
ATOM 726 O O . VAL A 1 90 ? -14.399 -5.964 -1.698 1.00 96.94 90 VAL A O 1
ATOM 729 N N . LEU A 1 91 ? -12.204 -5.717 -2.137 1.00 96.75 91 LEU A N 1
ATOM 730 C CA . LEU A 1 91 ? -12.238 -6.456 -3.393 1.00 96.75 91 LEU A CA 1
ATOM 731 C C . LEU A 1 91 ? -12.289 -7.971 -3.125 1.00 96.75 91 LEU A C 1
ATOM 733 O O . LEU A 1 91 ? -11.655 -8.456 -2.186 1.00 96.75 91 LEU A O 1
ATOM 737 N N . PRO A 1 92 ? -12.994 -8.745 -3.967 1.00 95.62 92 PRO A N 1
ATOM 738 C CA . PRO A 1 92 ? -12.937 -10.203 -3.928 1.00 95.62 92 PRO A CA 1
ATOM 739 C C . PRO A 1 92 ? -11.525 -10.750 -4.196 1.00 95.62 92 PRO A C 1
ATOM 741 O O . PRO A 1 92 ? -10.808 -10.236 -5.058 1.00 95.62 92 PRO A O 1
ATOM 744 N N . SER A 1 93 ? -11.151 -11.851 -3.534 1.00 95.50 93 SER A N 1
ATOM 745 C CA . SER A 1 93 ? -9.818 -12.463 -3.665 1.00 95.50 93 SER A CA 1
ATOM 746 C C . SER A 1 93 ? -9.449 -12.836 -5.105 1.00 95.50 93 SER A C 1
ATOM 748 O O . SER A 1 93 ? -8.302 -12.668 -5.503 1.00 95.50 93 SER A O 1
ATOM 750 N N . ASN A 1 94 ? -10.408 -13.300 -5.915 1.00 95.19 94 ASN A N 1
ATOM 751 C CA . ASN A 1 94 ? -10.171 -13.618 -7.328 1.00 95.19 94 ASN A CA 1
ATOM 752 C C . ASN A 1 94 ? -9.832 -12.367 -8.159 1.00 95.19 94 ASN A C 1
ATOM 754 O O . ASN A 1 94 ? -9.001 -12.441 -9.060 1.00 95.19 94 ASN A O 1
ATOM 758 N N . LYS A 1 95 ? -10.427 -11.210 -7.838 1.00 94.56 95 LYS A N 1
ATOM 759 C CA . LYS A 1 95 ? -10.090 -9.938 -8.489 1.00 94.56 95 LYS A CA 1
ATOM 760 C C . LYS A 1 95 ? -8.690 -9.471 -8.089 1.00 94.56 95 LYS A C 1
ATOM 762 O O . LYS A 1 95 ? -7.933 -9.049 -8.955 1.00 94.56 95 LYS A O 1
ATOM 767 N N . ILE A 1 96 ? -8.319 -9.611 -6.815 1.00 95.38 96 ILE A N 1
ATOM 768 C CA . ILE A 1 96 ? -6.963 -9.293 -6.332 1.00 95.38 96 ILE A CA 1
ATOM 769 C C . ILE A 1 96 ? -5.919 -10.188 -7.020 1.00 95.38 96 ILE A C 1
ATOM 771 O O . ILE A 1 96 ? -4.911 -9.688 -7.509 1.00 95.38 96 ILE A O 1
ATOM 775 N N . GLN A 1 97 ? -6.188 -11.491 -7.142 1.00 94.81 97 GLN A N 1
ATOM 776 C CA . GLN A 1 97 ? -5.321 -12.430 -7.868 1.00 94.81 97 GLN A CA 1
ATOM 777 C C . GLN A 1 97 ? -5.169 -12.089 -9.354 1.00 94.81 97 GLN A C 1
ATOM 779 O O . GLN A 1 97 ? -4.099 -12.304 -9.916 1.00 94.81 97 GLN A O 1
ATOM 784 N N . ALA A 1 98 ? -6.223 -11.583 -9.999 1.00 92.50 98 ALA A N 1
ATOM 785 C CA . ALA A 1 98 ? -6.142 -11.132 -11.384 1.00 92.50 98 ALA A CA 1
ATOM 786 C C . ALA A 1 98 ? -5.261 -9.879 -11.513 1.00 92.50 98 ALA A C 1
ATOM 788 O O . ALA A 1 98 ? -4.391 -9.837 -12.377 1.00 92.50 98 ALA A O 1
ATOM 789 N N . ILE A 1 99 ? -5.423 -8.901 -10.611 1.00 92.31 99 ILE A N 1
ATOM 790 C CA . ILE A 1 99 ? -4.577 -7.696 -10.565 1.00 92.31 99 ILE A CA 1
ATOM 791 C C . ILE A 1 99 ? -3.099 -8.077 -10.390 1.00 92.31 99 ILE A C 1
ATOM 793 O O . ILE A 1 99 ? -2.255 -7.553 -11.108 1.00 92.31 99 ILE A O 1
ATOM 797 N N . ALA A 1 100 ? -2.797 -9.037 -9.511 1.00 93.06 100 ALA A N 1
ATOM 798 C CA . ALA A 1 100 ? -1.434 -9.501 -9.244 1.00 93.06 100 ALA A CA 1
ATOM 799 C C . ALA A 1 100 ? -0.721 -10.137 -10.451 1.00 93.06 100 ALA A C 1
ATOM 801 O O . ALA A 1 100 ? 0.494 -10.291 -10.437 1.00 93.06 100 ALA A O 1
ATOM 802 N N . LYS A 1 101 ? -1.462 -10.548 -11.486 1.00 89.75 101 LYS A N 1
ATOM 803 C CA . LYS A 1 101 ? -0.908 -11.167 -12.703 1.00 89.75 101 LYS A CA 1
ATOM 804 C C . LYS A 1 101 ? -0.821 -10.201 -13.877 1.00 89.75 101 LYS A C 1
ATOM 806 O O . LYS A 1 101 ? -0.181 -10.515 -14.878 1.00 89.75 101 LYS A O 1
ATOM 811 N N . ASN A 1 102 ? -1.482 -9.054 -13.776 1.00 84.81 102 ASN A N 1
ATOM 812 C CA . ASN A 1 102 ? -1.565 -8.105 -14.868 1.00 84.81 102 ASN A CA 1
ATOM 813 C C . ASN A 1 102 ? -0.410 -7.109 -14.791 1.00 84.81 102 ASN A C 1
ATOM 815 O O . ASN A 1 102 ? -0.178 -6.471 -13.767 1.00 84.81 102 ASN A O 1
ATOM 819 N N . CYS A 1 103 ? 0.296 -6.952 -15.910 1.00 78.94 103 CYS A N 1
ATOM 820 C CA . CYS A 1 103 ? 1.323 -5.926 -16.043 1.00 78.94 103 CYS A CA 1
ATOM 821 C C . CYS A 1 103 ? 0.711 -4.520 -15.998 1.00 78.94 103 CYS A C 1
ATOM 823 O O . CYS A 1 103 ? 1.272 -3.639 -15.357 1.00 78.94 103 CYS A O 1
ATOM 825 N N . THR A 1 104 ? -0.427 -4.310 -16.659 1.00 76.06 104 THR A N 1
ATOM 826 C CA . THR A 1 104 ? -1.136 -3.028 -16.723 1.00 76.06 104 THR A CA 1
ATOM 827 C C . THR A 1 104 ? -2.464 -3.123 -15.974 1.00 76.06 104 THR A C 1
ATOM 829 O O . THR A 1 104 ? -3.086 -4.189 -15.922 1.00 76.06 104 THR A O 1
ATOM 832 N N . MET A 1 105 ? -2.911 -2.026 -15.365 1.00 74.31 105 MET A N 1
ATOM 833 C CA . MET A 1 105 ? -4.266 -1.933 -14.830 1.00 74.31 105 MET A CA 1
ATOM 834 C C . MET A 1 105 ? -5.065 -1.006 -15.734 1.00 74.31 105 MET A C 1
ATOM 836 O O . MET A 1 105 ? -4.624 0.097 -16.037 1.00 74.31 105 MET A O 1
ATOM 840 N N . ASP A 1 106 ? -6.255 -1.437 -16.144 1.00 71.38 106 ASP A N 1
ATOM 841 C CA . ASP A 1 106 ? -7.167 -0.556 -16.861 1.00 71.38 106 ASP A CA 1
ATOM 842 C C . ASP A 1 106 ? -7.591 0.604 -15.945 1.00 71.38 106 ASP A C 1
ATOM 844 O O . ASP A 1 106 ? -8.289 0.416 -14.941 1.00 71.38 106 ASP A O 1
ATOM 848 N N . HIS A 1 107 ? -7.188 1.819 -16.322 1.00 68.06 107 HIS A N 1
ATOM 849 C CA . HIS A 1 107 ? -7.510 3.066 -15.630 1.00 68.06 107 HIS A CA 1
ATOM 850 C C . HIS A 1 107 ? -9.024 3.313 -15.525 1.00 68.06 107 HIS A C 1
ATOM 852 O O . HIS A 1 107 ? -9.479 4.011 -14.615 1.00 68.06 107 HIS A O 1
ATOM 858 N N . SER A 1 108 ? -9.849 2.701 -16.377 1.00 67.38 108 SER A N 1
ATOM 859 C CA . SER A 1 108 ? -11.312 2.755 -16.271 1.00 67.38 108 SER A CA 1
ATOM 860 C C . SER A 1 108 ? -11.860 1.918 -15.100 1.00 67.38 108 SER A C 1
ATOM 862 O O . SER A 1 108 ? -12.894 2.266 -14.527 1.00 67.38 108 SER A O 1
ATOM 864 N N . THR A 1 109 ? -11.126 0.887 -14.658 1.00 71.88 109 THR A N 1
ATOM 865 C CA . THR A 1 109 ? -11.529 -0.049 -13.586 1.00 71.88 109 THR A CA 1
ATOM 866 C C . THR A 1 109 ? -10.689 0.040 -12.304 1.00 71.88 109 THR A C 1
ATOM 868 O O . THR A 1 109 ? -10.920 -0.730 -11.362 1.00 71.88 109 THR A O 1
ATOM 871 N N . GLY A 1 110 ? -9.744 0.988 -12.254 1.00 83.00 110 GLY A N 1
ATOM 872 C CA . GLY A 1 110 ? -8.870 1.251 -11.108 1.00 83.00 110 GLY A CA 1
ATOM 873 C C . GLY A 1 110 ? -9.587 1.720 -9.834 1.00 83.00 110 GLY A C 1
ATOM 874 O O . GLY A 1 110 ? -10.814 1.667 -9.710 1.00 83.00 110 GLY A O 1
ATOM 875 N N . GLY A 1 111 ? -8.811 2.174 -8.850 1.00 91.00 111 GLY A N 1
ATOM 876 C CA . GLY A 1 111 ? -9.330 2.601 -7.548 1.00 91.00 111 GLY A CA 1
ATOM 877 C C . GLY A 1 111 ? -10.358 3.732 -7.636 1.00 91.00 111 GLY A C 1
ATOM 878 O O . GLY A 1 111 ? -10.225 4.648 -8.447 1.00 91.00 111 GLY A O 1
ATOM 879 N N . ASN A 1 112 ? -11.400 3.672 -6.799 1.00 91.75 112 ASN A N 1
ATOM 880 C CA . ASN A 1 112 ? -12.405 4.739 -6.698 1.00 91.75 112 ASN A CA 1
ATOM 881 C C . ASN A 1 112 ? -12.091 5.774 -5.605 1.00 91.75 112 ASN A C 1
ATOM 883 O O . ASN A 1 112 ? -12.810 6.761 -5.493 1.00 91.75 112 ASN A O 1
ATOM 887 N N . VAL A 1 113 ? -11.042 5.549 -4.808 1.00 91.06 113 VAL A N 1
ATOM 888 C CA . VAL A 1 113 ? -10.521 6.506 -3.817 1.00 91.06 113 VAL A CA 1
ATOM 889 C C . VAL A 1 113 ? -9.223 7.123 -4.316 1.00 91.06 113 VAL A C 1
ATOM 891 O O . VAL A 1 113 ? -9.111 8.342 -4.376 1.00 91.06 113 VAL A O 1
ATOM 894 N N . LEU A 1 114 ? -8.264 6.274 -4.691 1.00 89.44 114 LEU A N 1
ATOM 895 C CA . LEU A 1 114 ? -7.000 6.662 -5.313 1.00 89.44 114 LEU A CA 1
ATOM 896 C C . LEU A 1 114 ? -6.790 5.807 -6.548 1.00 89.44 114 LEU A C 1
ATOM 898 O O . LEU A 1 114 ? -6.969 4.591 -6.486 1.00 89.44 114 LEU A O 1
ATOM 902 N N . LYS A 1 115 ? -6.369 6.430 -7.639 1.00 88.75 115 LYS A N 1
ATOM 903 C CA . LYS A 1 115 ? -6.082 5.755 -8.895 1.00 88.75 115 LYS A CA 1
ATOM 904 C C . LYS A 1 115 ? -4.720 6.179 -9.416 1.00 88.75 115 LYS A C 1
ATOM 906 O O . LYS A 1 115 ? -4.464 7.373 -9.565 1.00 88.75 115 LYS A O 1
ATOM 911 N N . TRP A 1 116 ? -3.859 5.208 -9.694 1.00 87.31 116 TRP A N 1
ATOM 912 C CA . TRP A 1 116 ? -2.548 5.476 -10.281 1.00 87.31 116 TRP A CA 1
ATOM 913 C C . TRP A 1 116 ? -2.673 6.238 -11.602 1.00 87.31 116 TRP A C 1
ATOM 915 O O . TRP A 1 116 ? -3.625 6.010 -12.342 1.00 87.31 116 TRP A O 1
ATOM 925 N N . GLY A 1 117 ? -1.758 7.169 -11.870 1.00 81.38 117 GLY A N 1
ATOM 926 C CA . GLY A 1 117 ? -1.748 7.972 -13.093 1.00 81.38 117 GLY A CA 1
ATOM 927 C C . GLY A 1 117 ? -2.840 9.042 -13.217 1.00 81.38 117 GLY A C 1
ATOM 928 O O . GLY A 1 117 ? -2.755 9.875 -14.112 1.00 81.38 117 GLY A O 1
ATOM 929 N N . LEU A 1 118 ? -3.846 9.060 -12.328 1.00 82.81 118 LEU A N 1
ATOM 930 C CA . LEU A 1 118 ? -4.846 10.139 -12.248 1.00 82.81 118 LEU A CA 1
ATOM 931 C C . LEU A 1 118 ? -4.820 10.875 -10.904 1.00 82.81 118 LEU A C 1
ATOM 933 O O . LEU A 1 118 ? -4.908 12.097 -10.861 1.00 82.81 118 LEU A O 1
ATOM 937 N N . SER A 1 119 ? -4.752 10.139 -9.792 1.00 82.19 119 SER A N 1
ATOM 938 C CA . SER A 1 119 ? -4.671 10.715 -8.441 1.00 82.19 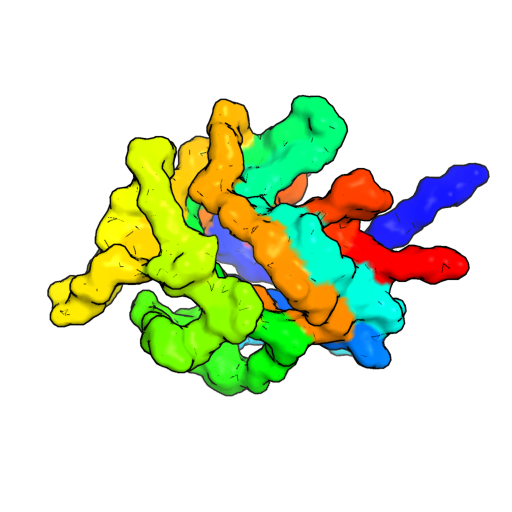119 SER A CA 1
ATOM 939 C C . SER A 1 119 ? -3.265 11.175 -8.087 1.00 82.19 119 SER A C 1
ATOM 941 O O . SER A 1 119 ? -3.103 12.041 -7.233 1.00 82.19 119 SER A O 1
ATOM 943 N N . PHE A 1 120 ? -2.273 10.586 -8.745 1.00 73.19 120 PHE A N 1
ATOM 944 C CA . PHE A 1 120 ? -0.879 10.971 -8.674 1.00 73.19 120 PHE A CA 1
ATOM 945 C C . PHE A 1 120 ? -0.414 11.147 -10.111 1.00 73.19 120 PHE A C 1
ATOM 947 O O . PHE A 1 120 ? -0.712 10.300 -10.948 1.00 73.19 120 PHE A O 1
ATOM 954 N N . ALA A 1 121 ? 0.265 12.250 -10.381 1.00 73.94 121 ALA A N 1
ATOM 955 C CA . ALA A 1 121 ? 1.030 12.459 -11.595 1.00 73.94 121 ALA A CA 1
ATOM 956 C C . ALA A 1 121 ? 2.430 12.881 -11.136 1.00 73.94 121 ALA A C 1
ATOM 958 O O . ALA A 1 121 ? 2.513 13.694 -10.207 1.00 73.94 121 ALA A O 1
ATOM 959 N N . PRO A 1 122 ? 3.503 12.311 -11.706 1.00 74.94 122 PRO A N 1
ATOM 960 C CA . PRO A 1 122 ? 4.853 12.711 -11.351 1.00 74.94 122 PRO A CA 1
ATOM 961 C C . PRO A 1 122 ? 5.039 14.200 -11.646 1.00 74.94 122 PRO A C 1
ATOM 963 O O . PRO A 1 122 ? 4.603 14.709 -12.679 1.00 74.94 122 PRO A O 1
ATOM 966 N N . THR A 1 123 ? 5.669 14.896 -10.714 1.00 77.31 123 THR A N 1
ATOM 967 C CA . THR A 1 123 ? 6.131 16.272 -10.873 1.00 77.31 123 THR A CA 1
ATOM 968 C C . THR A 1 123 ? 7.534 16.289 -11.481 1.00 77.31 123 THR A C 1
ATOM 970 O O . THR A 1 123 ? 8.197 15.259 -11.571 1.00 77.31 123 THR A O 1
ATOM 973 N N . GLU A 1 124 ? 8.040 17.468 -11.849 1.00 76.94 124 GLU A N 1
ATOM 974 C CA . GLU A 1 124 ? 9.429 17.623 -12.316 1.00 76.94 124 GLU A CA 1
ATOM 975 C C . GLU A 1 124 ? 10.477 17.224 -11.260 1.00 76.94 124 GLU A C 1
ATOM 977 O O . GLU A 1 124 ? 11.647 17.035 -11.584 1.00 76.94 124 GLU A O 1
ATOM 982 N N . GLN A 1 125 ? 10.078 17.132 -9.988 1.00 76.44 125 GLN A N 1
ATOM 983 C CA . GLN A 1 125 ? 10.950 16.708 -8.895 1.00 76.44 125 GLN A CA 1
ATOM 984 C C . GLN A 1 125 ? 10.960 15.185 -8.706 1.00 76.44 125 GLN A C 1
ATOM 986 O O . GLN A 1 125 ? 11.835 14.672 -8.006 1.00 76.44 125 GLN A O 1
ATOM 991 N N . ASP A 1 126 ? 10.020 14.469 -9.324 1.00 78.94 126 ASP A N 1
ATOM 992 C CA . ASP A 1 126 ? 9.893 13.024 -9.202 1.00 78.94 126 ASP A CA 1
ATOM 993 C C . ASP A 1 126 ? 10.696 12.311 -10.288 1.00 78.94 126 ASP A C 1
ATOM 995 O O . ASP A 1 126 ? 10.736 12.712 -11.450 1.00 78.94 126 ASP A O 1
ATOM 999 N N . THR A 1 127 ? 11.327 11.199 -9.918 1.00 85.00 127 THR A N 1
ATOM 1000 C CA . THR A 1 127 ? 11.968 10.315 -10.893 1.00 85.00 127 THR A CA 1
ATOM 1001 C C . THR A 1 127 ? 10.970 9.238 -11.298 1.00 85.00 127 THR A C 1
ATOM 1003 O O . THR A 1 127 ? 10.703 8.320 -10.525 1.00 85.00 127 THR A O 1
ATOM 1006 N N . ALA A 1 128 ? 10.417 9.351 -12.503 1.00 85.81 128 ALA A N 1
ATOM 1007 C CA . ALA A 1 128 ? 9.493 8.380 -13.081 1.00 85.81 128 ALA A CA 1
ATOM 1008 C C . ALA A 1 128 ? 10.080 7.769 -14.359 1.00 85.81 128 ALA A C 1
ATOM 1010 O O . ALA A 1 128 ? 10.706 8.466 -15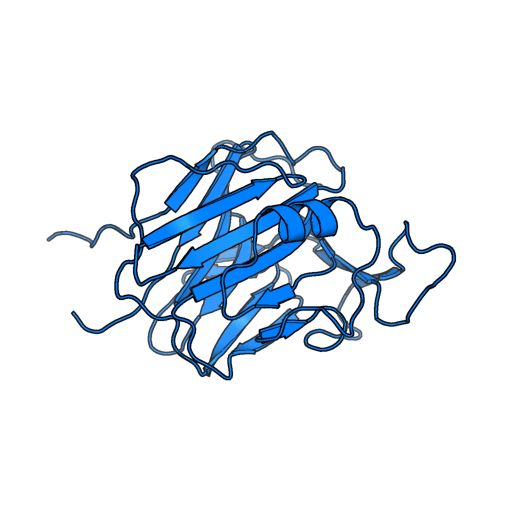.158 1.00 85.81 128 ALA A O 1
ATOM 1011 N N . GLU A 1 129 ? 9.860 6.475 -14.569 1.00 85.81 129 GLU A N 1
ATOM 1012 C CA . GLU A 1 129 ? 10.230 5.779 -15.806 1.00 85.81 129 GLU A CA 1
ATOM 1013 C C . GLU A 1 129 ? 9.013 5.064 -16.413 1.00 85.81 129 GLU A C 1
ATOM 1015 O O . GLU A 1 129 ? 8.125 4.643 -15.665 1.00 85.81 129 GLU A O 1
ATOM 1020 N N . PRO A 1 130 ? 8.941 4.902 -17.748 1.00 83.75 130 PRO A N 1
ATOM 1021 C CA . PRO A 1 130 ? 7.894 4.101 -18.370 1.00 83.75 130 PRO A CA 1
ATOM 1022 C C . PRO A 1 130 ? 7.915 2.672 -17.830 1.00 83.75 130 PRO A C 1
ATOM 1024 O O . PRO A 1 130 ? 8.978 2.052 -17.735 1.00 83.75 130 PRO A O 1
ATOM 1027 N N . ARG A 1 131 ? 6.741 2.120 -17.521 1.00 80.44 131 ARG A N 1
ATOM 1028 C CA . ARG A 1 131 ? 6.653 0.787 -16.922 1.00 80.44 131 ARG A CA 1
ATOM 1029 C C . ARG A 1 131 ? 7.193 -0.280 -17.876 1.00 80.44 131 ARG A C 1
ATOM 1031 O O . ARG A 1 131 ? 6.626 -0.519 -18.945 1.00 80.44 131 ARG A O 1
ATOM 1038 N N . ALA A 1 132 ? 8.259 -0.974 -17.476 1.00 69.69 132 ALA A N 1
ATOM 1039 C CA . ALA A 1 132 ? 9.069 -1.808 -18.374 1.00 69.69 132 ALA A CA 1
ATOM 1040 C C . ALA A 1 132 ? 8.297 -2.934 -19.096 1.00 69.69 132 ALA A C 1
ATOM 1042 O O . ALA A 1 132 ? 8.631 -3.287 -20.227 1.00 69.69 132 ALA A O 1
ATOM 1043 N N . CYS A 1 133 ? 7.254 -3.491 -18.473 1.00 72.44 133 CYS A N 1
ATOM 1044 C CA . CYS A 1 133 ? 6.451 -4.564 -19.068 1.00 72.44 133 CYS A CA 1
ATOM 1045 C C . CYS A 1 133 ? 5.391 -4.065 -20.081 1.00 72.44 133 CYS A C 1
ATOM 1047 O O . CYS A 1 133 ? 4.798 -4.879 -20.789 1.00 72.44 133 CYS A O 1
ATOM 1049 N N . SER A 1 134 ? 5.184 -2.746 -20.208 1.00 60.28 134 SER A N 1
ATOM 1050 C CA . SER A 1 134 ? 4.209 -2.110 -21.113 1.00 60.28 134 SER A CA 1
ATOM 1051 C C . SER A 1 134 ? 4.818 -1.752 -22.482 1.00 60.28 134 SER A C 1
ATOM 1053 O O . SER A 1 134 ? 4.748 -0.628 -22.950 1.00 60.28 134 SER A O 1
ATOM 1055 N N . GLN A 1 135 ? 5.457 -2.699 -23.172 1.00 54.81 135 GLN A N 1
ATOM 1056 C CA . GLN A 1 135 ? 6.136 -2.402 -24.453 1.00 54.81 135 GLN A CA 1
ATOM 1057 C C . GLN A 1 135 ? 5.175 -2.176 -25.646 1.00 54.81 135 GLN A C 1
ATOM 1059 O O . GLN A 1 135 ? 5.634 -1.780 -26.713 1.00 54.81 135 GLN A O 1
ATOM 1064 N N . ARG A 1 136 ? 3.864 -2.453 -25.514 1.00 48.72 136 ARG A N 1
ATOM 1065 C CA . ARG A 1 136 ? 2.890 -2.365 -26.631 1.00 48.72 136 ARG A CA 1
ATOM 1066 C C . ARG A 1 136 ? 1.771 -1.338 -26.462 1.00 48.72 136 ARG A C 1
ATOM 1068 O O . ARG A 1 136 ? 1.259 -0.886 -27.474 1.00 48.72 136 ARG A O 1
ATOM 1075 N N . ASP A 1 137 ? 1.456 -0.940 -25.231 1.00 49.28 137 ASP A N 1
ATOM 1076 C CA . ASP A 1 137 ? 0.355 -0.024 -24.907 1.00 49.28 137 ASP A CA 1
ATOM 1077 C C . ASP A 1 137 ? 0.815 0.974 -23.831 1.00 49.28 137 ASP A C 1
ATOM 1079 O O . ASP A 1 137 ? 0.315 0.976 -22.707 1.00 49.28 137 ASP A O 1
ATOM 1083 N N . GLN A 1 138 ? 1.837 1.782 -24.138 1.00 53.97 138 GLN A N 1
ATOM 1084 C CA . GLN A 1 138 ? 2.291 2.849 -23.241 1.00 53.97 138 GLN A CA 1
ATOM 1085 C C . GLN A 1 138 ? 1.233 3.957 -23.190 1.00 53.97 138 GLN A C 1
ATOM 1087 O O . GLN A 1 138 ? 1.292 4.923 -23.950 1.00 53.97 138 GLN A O 1
ATOM 1092 N N . MET A 1 139 ? 0.245 3.830 -22.303 1.00 61.16 139 MET A N 1
ATOM 1093 C CA . MET A 1 139 ? -0.469 5.016 -21.837 1.00 61.16 139 MET A CA 1
ATOM 1094 C C . MET A 1 139 ? 0.512 5.865 -21.028 1.00 61.16 139 MET A C 1
ATOM 1096 O O . MET A 1 139 ? 1.249 5.346 -20.195 1.00 61.16 139 MET A O 1
ATOM 1100 N N . GLU A 1 140 ? 0.491 7.179 -21.244 1.00 63.19 140 GLU A N 1
ATOM 1101 C CA . GLU A 1 140 ? 1.333 8.160 -20.537 1.00 63.19 140 GLU A CA 1
ATOM 1102 C C . GLU A 1 140 ? 1.189 8.072 -18.999 1.00 63.19 140 GLU A C 1
ATOM 1104 O O . GLU A 1 140 ? 2.078 8.461 -18.248 1.00 63.19 140 GLU A O 1
ATOM 1109 N N . SER A 1 141 ? 0.086 7.484 -18.525 1.00 68.44 141 SER A N 1
ATOM 1110 C CA . SER A 1 141 ? -0.237 7.244 -17.119 1.00 68.44 141 SER A CA 1
ATOM 1111 C C . SER A 1 141 ? 0.364 5.963 -16.508 1.00 68.44 141 SER A C 1
ATOM 1113 O O . SER A 1 141 ? 0.182 5.739 -15.309 1.00 68.44 141 SER A O 1
ATOM 1115 N N . ASP A 1 142 ? 1.063 5.124 -17.282 1.00 80.69 142 ASP A N 1
ATOM 1116 C CA . ASP A 1 142 ? 1.706 3.886 -16.810 1.00 80.69 142 ASP A CA 1
ATOM 1117 C C . ASP A 1 142 ? 3.220 4.075 -16.604 1.00 80.69 142 ASP A C 1
ATOM 1119 O O . ASP A 1 142 ? 4.058 3.774 -17.458 1.00 80.69 142 ASP A O 1
ATOM 1123 N N . TYR A 1 143 ? 3.571 4.552 -15.412 1.00 84.44 143 TYR A N 1
ATOM 1124 C CA . TYR A 1 143 ? 4.948 4.800 -14.983 1.00 84.44 143 TYR A CA 1
ATOM 1125 C C . TYR A 1 143 ? 5.266 4.122 -13.647 1.00 84.44 143 TYR A C 1
ATOM 1127 O O . TYR A 1 143 ? 4.371 3.840 -12.841 1.00 84.44 143 TYR A O 1
ATOM 1135 N N . ASP A 1 144 ? 6.557 3.923 -13.399 1.00 88.19 144 ASP A N 1
ATOM 1136 C CA . ASP A 1 144 ? 7.111 3.45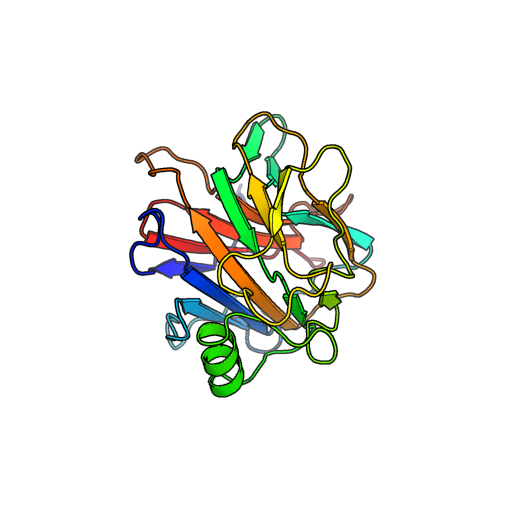9 -12.133 1.00 88.19 144 ASP A CA 1
ATOM 1137 C C . ASP A 1 144 ? 7.791 4.648 -11.437 1.00 88.19 144 ASP A C 1
ATOM 1139 O O . ASP A 1 144 ? 8.689 5.273 -12.002 1.00 88.19 144 ASP A O 1
ATOM 1143 N N . LEU A 1 145 ? 7.350 4.988 -10.220 1.00 87.88 145 LEU A N 1
ATOM 1144 C CA . LEU A 1 145 ? 7.985 6.036 -9.415 1.00 87.88 145 LEU A CA 1
ATOM 1145 C C . LEU A 1 145 ? 9.187 5.455 -8.684 1.00 87.88 145 LEU A C 1
ATOM 1147 O O . LEU A 1 145 ? 9.066 4.424 -8.020 1.00 87.88 145 LEU A O 1
ATOM 1151 N N . ASN A 1 146 ? 10.325 6.132 -8.782 1.00 87.94 146 ASN A N 1
ATOM 1152 C CA . ASN A 1 146 ? 11.552 5.796 -8.079 1.00 87.94 146 ASN A CA 1
ATOM 1153 C C . ASN A 1 146 ? 11.661 6.603 -6.781 1.00 87.94 146 ASN A C 1
ATOM 1155 O O . ASN A 1 146 ? 11.541 7.827 -6.780 1.00 87.94 146 ASN A O 1
ATOM 1159 N N . PHE A 1 147 ? 11.931 5.889 -5.694 1.00 85.88 147 PHE A N 1
ATOM 1160 C CA . PHE A 1 147 ? 12.100 6.405 -4.350 1.00 85.88 147 PHE A CA 1
ATOM 1161 C C . PHE A 1 147 ? 13.565 6.193 -3.931 1.00 85.88 147 PHE A C 1
ATOM 1163 O O . PHE A 1 147 ? 13.936 5.070 -3.586 1.00 85.88 147 PHE A O 1
ATOM 1170 N N . PRO A 1 148 ? 14.433 7.222 -3.972 1.00 79.06 148 PRO A N 1
ATOM 1171 C CA . PRO A 1 148 ? 15.824 7.118 -3.535 1.00 79.06 148 PRO A CA 1
ATOM 1172 C C . PRO A 1 148 ? 16.068 6.745 -2.065 1.00 79.06 148 PRO A C 1
ATOM 1174 O O . PRO A 1 148 ? 17.167 6.285 -1.761 1.00 79.06 148 PRO A O 1
ATOM 1177 N N . GLY A 1 149 ? 15.097 6.886 -1.153 1.00 73.06 149 GLY A N 1
ATOM 1178 C CA . GLY A 1 149 ? 15.260 6.549 0.272 1.00 73.06 149 GLY A CA 1
ATOM 1179 C C . GLY A 1 149 ? 15.123 7.733 1.239 1.00 73.06 149 GLY A C 1
ATOM 1180 O O . GLY A 1 149 ? 14.512 8.752 0.919 1.00 73.06 149 GLY A O 1
ATOM 1181 N N . GLN A 1 150 ? 15.659 7.581 2.458 1.00 65.12 150 GLN A N 1
ATOM 1182 C CA . GLN A 1 150 ? 15.575 8.582 3.538 1.00 65.12 150 GLN A CA 1
ATOM 1183 C C . GLN A 1 150 ? 16.179 9.949 3.152 1.00 65.12 150 GLN A C 1
ATOM 1185 O O . GLN A 1 150 ? 17.135 10.020 2.383 1.00 65.12 150 GLN A O 1
ATOM 1190 N N . GLY A 1 151 ? 15.641 11.033 3.728 1.00 57.91 151 GLY A N 1
ATOM 1191 C CA . GLY A 1 151 ? 16.143 12.405 3.541 1.00 57.91 151 GLY A CA 1
ATOM 1192 C C . GLY A 1 151 ? 15.676 13.103 2.258 1.00 57.91 151 GLY A C 1
ATOM 1193 O O . GLY A 1 151 ? 16.227 14.136 1.880 1.00 57.91 151 GLY A O 1
ATOM 1194 N N . THR A 1 152 ? 14.670 12.551 1.580 1.00 58.22 152 THR A N 1
ATOM 1195 C CA . THR A 1 152 ? 14.067 13.115 0.366 1.00 58.22 152 THR A CA 1
ATOM 1196 C C . THR A 1 152 ? 12.608 13.502 0.629 1.00 58.22 152 THR A C 1
ATOM 1198 O O . THR A 1 152 ? 11.940 12.899 1.470 1.00 58.22 152 THR A O 1
ATOM 1201 N N . LYS A 1 153 ? 12.116 14.557 -0.040 1.00 59.59 153 LYS A N 1
ATOM 1202 C CA . LYS A 1 153 ? 10.727 15.034 0.100 1.00 59.59 153 LYS A CA 1
ATOM 1203 C C . LYS A 1 153 ? 9.723 13.918 -0.254 1.00 59.59 153 LYS A C 1
ATOM 1205 O O . LYS A 1 153 ? 10.059 13.055 -1.061 1.00 59.59 153 LYS A O 1
ATOM 1210 N N . PRO A 1 154 ? 8.492 13.937 0.296 1.00 61.09 154 PRO A N 1
ATOM 1211 C CA . PRO A 1 154 ? 7.461 12.969 -0.072 1.00 61.09 154 PRO A CA 1
ATOM 1212 C C . PRO A 1 154 ? 7.184 13.017 -1.579 1.00 61.09 154 PRO A C 1
ATOM 1214 O O . PRO A 1 154 ? 6.873 14.078 -2.113 1.00 61.09 154 PRO A O 1
ATOM 1217 N N . TYR A 1 155 ? 7.266 11.858 -2.229 1.00 63.00 155 TYR A N 1
ATOM 1218 C CA . TYR A 1 155 ? 7.160 11.702 -3.687 1.00 63.00 155 TYR A CA 1
ATOM 1219 C C . TYR A 1 155 ? 5.762 11.972 -4.228 1.00 63.00 155 TYR A C 1
ATOM 1221 O O . TYR A 1 155 ? 5.581 12.342 -5.378 1.00 63.00 155 TYR A O 1
ATOM 1229 N N . ALA A 1 156 ? 4.730 11.751 -3.414 1.00 69.44 156 ALA A N 1
ATOM 1230 C CA . ALA A 1 156 ? 3.371 12.026 -3.840 1.00 69.44 156 ALA A CA 1
ATOM 1231 C C . ALA A 1 156 ? 2.470 12.234 -2.628 1.00 69.44 156 ALA A C 1
ATOM 1233 O O . ALA A 1 156 ? 2.526 11.453 -1.672 1.00 69.44 156 ALA A O 1
ATOM 1234 N N . SER A 1 157 ? 1.627 13.269 -2.675 1.00 76.94 157 SER A N 1
ATOM 1235 C CA . SER A 1 157 ? 0.605 13.482 -1.657 1.00 76.94 157 SER A CA 1
ATOM 1236 C C . SER A 1 157 ? -0.746 13.866 -2.245 1.00 76.94 157 SER A C 1
ATOM 1238 O O . SER A 1 157 ? -0.822 14.539 -3.270 1.00 76.94 157 SER A O 1
ATOM 1240 N N . LEU A 1 158 ? -1.820 13.421 -1.595 1.00 84.38 158 LEU A N 1
ATOM 1241 C CA . LEU A 1 158 ? -3.191 13.785 -1.944 1.00 84.38 158 LEU A CA 1
ATOM 1242 C C . LEU A 1 158 ? -4.035 13.911 -0.677 1.00 84.38 158 LEU A C 1
ATOM 1244 O O . LEU A 1 158 ? -3.899 13.124 0.255 1.00 84.38 158 LEU A O 1
ATOM 1248 N N . MET A 1 159 ? -4.970 14.855 -0.670 1.00 85.81 159 MET A N 1
ATOM 1249 C CA . MET A 1 159 ? -6.001 14.930 0.360 1.00 85.81 159 MET A CA 1
ATOM 1250 C C . MET A 1 159 ? -7.091 13.864 0.154 1.00 85.81 159 MET A C 1
ATOM 1252 O O . MET A 1 159 ? -7.760 13.829 -0.884 1.00 85.81 159 MET A O 1
ATOM 1256 N N . LEU A 1 160 ? -7.331 13.034 1.169 1.00 85.25 160 LEU A N 1
ATOM 1257 C CA . LEU A 1 160 ? -8.433 12.074 1.189 1.00 85.25 160 LEU A CA 1
ATOM 1258 C C . LEU A 1 160 ? -9.769 12.806 1.345 1.00 85.25 160 LEU A C 1
ATOM 1260 O O . LEU A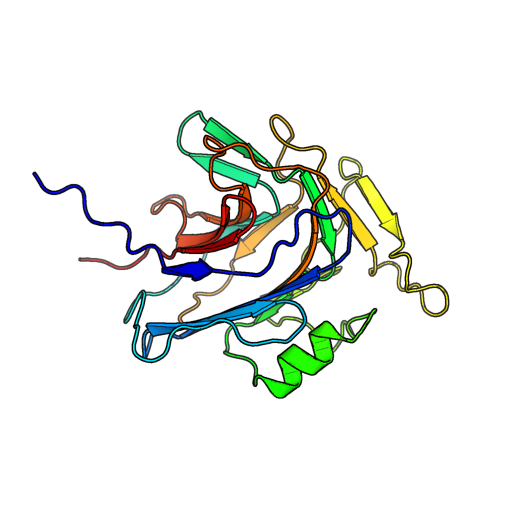 1 160 ? -10.094 13.304 2.414 1.00 85.25 160 LEU A O 1
ATOM 1264 N N . LYS A 1 161 ? -10.596 12.829 0.302 1.00 85.94 161 LYS A N 1
ATOM 1265 C CA . LYS A 1 161 ? -11.864 13.588 0.312 1.00 85.94 161 LYS A CA 1
ATOM 1266 C C . LYS A 1 161 ? -13.025 12.890 1.030 1.00 85.94 161 LYS A C 1
ATOM 1268 O O . LYS A 1 161 ? -14.066 13.500 1.244 1.00 85.94 161 LYS A O 1
ATOM 1273 N N . GLN A 1 162 ? -12.879 11.611 1.369 1.00 88.38 162 GLN A N 1
ATOM 1274 C CA . GLN A 1 162 ? -13.956 10.780 1.911 1.00 88.38 162 GLN A CA 1
ATOM 1275 C C . GLN A 1 162 ? -13.476 9.926 3.078 1.00 88.38 162 GLN A C 1
ATOM 1277 O O . GLN A 1 162 ? -12.352 9.445 3.070 1.00 88.38 162 GLN A O 1
ATOM 1282 N N . SER A 1 163 ? -14.342 9.666 4.053 1.00 90.25 163 SER A N 1
ATOM 1283 C CA . SER A 1 163 ? -14.015 8.729 5.128 1.00 90.25 163 SER A CA 1
ATOM 1284 C C . SER A 1 163 ? -13.989 7.282 4.636 1.00 90.25 163 SER A C 1
ATOM 1286 O O . SER A 1 163 ? -14.811 6.911 3.793 1.00 90.25 163 SER A O 1
ATOM 1288 N N . LEU A 1 164 ? -13.144 6.438 5.231 1.00 92.44 164 LEU A N 1
ATOM 1289 C CA . LEU A 1 164 ? -13.098 5.003 4.937 1.00 92.44 164 LEU A CA 1
ATOM 1290 C C . LEU A 1 164 ? -13.403 4.179 6.192 1.00 92.44 164 LEU A C 1
ATOM 1292 O O . LEU A 1 164 ? -12.720 4.288 7.203 1.00 92.44 164 LEU A O 1
ATOM 1296 N N . THR A 1 165 ? -14.414 3.318 6.117 1.00 93.44 165 THR A N 1
ATOM 1297 C CA . THR A 1 165 ? -14.667 2.249 7.108 1.00 93.44 165 THR A CA 1
ATOM 1298 C C . THR A 1 165 ? -14.249 0.878 6.584 1.00 93.44 165 THR A C 1
ATOM 1300 O O . THR A 1 165 ? -14.212 -0.107 7.317 1.00 93.44 165 THR A O 1
ATOM 1303 N N . LYS A 1 166 ? -13.962 0.795 5.284 1.00 95.19 166 LYS A N 1
ATOM 1304 C CA . LYS A 1 166 ? -13.466 -0.384 4.585 1.00 95.19 166 LYS A CA 1
ATOM 1305 C C . LYS A 1 166 ? -12.557 0.098 3.473 1.00 95.19 166 LYS A C 1
ATOM 1307 O O . LYS A 1 166 ? -12.813 1.154 2.889 1.00 95.19 166 LYS A O 1
ATOM 1312 N N . CYS A 1 167 ? -11.537 -0.676 3.148 1.00 95.62 167 CYS A N 1
ATOM 1313 C CA . CYS A 1 167 ? -10.707 -0.371 1.999 1.00 95.62 167 CYS A CA 1
ATOM 1314 C C . CYS A 1 167 ? -10.037 -1.605 1.407 1.00 95.62 167 CYS A C 1
ATOM 1316 O O . CYS A 1 167 ? -9.895 -2.641 2.057 1.00 95.62 167 CYS A O 1
ATOM 1318 N N . THR A 1 168 ? -9.622 -1.447 0.156 1.00 96.00 168 THR A N 1
ATOM 1319 C CA . THR A 1 168 ? -8.591 -2.261 -0.483 1.00 96.00 168 THR A CA 1
ATOM 1320 C C . THR A 1 168 ? -7.494 -1.316 -0.936 1.00 96.00 168 THR A C 1
ATOM 1322 O O . THR A 1 168 ? -7.805 -0.308 -1.565 1.00 96.00 168 THR A O 1
ATOM 1325 N N . ILE A 1 169 ? -6.241 -1.625 -0.635 1.00 94.94 169 ILE A N 1
ATOM 1326 C CA . ILE A 1 169 ? -5.059 -0.899 -1.100 1.00 94.94 169 ILE A CA 1
ATOM 1327 C C . ILE A 1 169 ? -4.238 -1.908 -1.893 1.00 94.94 169 ILE A C 1
ATOM 1329 O O . ILE A 1 169 ? -3.918 -2.970 -1.373 1.00 94.94 169 ILE A O 1
ATOM 1333 N N . SER A 1 170 ? -3.940 -1.628 -3.156 1.00 94.06 170 SER A N 1
ATOM 1334 C CA . SER A 1 170 ? -3.189 -2.525 -4.044 1.00 94.06 170 SER A CA 1
ATOM 1335 C C . SER A 1 170 ? -2.083 -1.748 -4.722 1.00 94.06 170 SER A C 1
ATOM 1337 O O . SER A 1 170 ? -2.356 -0.674 -5.246 1.00 94.06 170 SER A O 1
ATOM 1339 N N . TRP A 1 171 ? -0.876 -2.298 -4.774 1.00 92.81 171 TRP A N 1
ATOM 1340 C CA . TRP A 1 171 ? 0.249 -1.679 -5.463 1.00 92.81 171 TRP A CA 1
ATOM 1341 C C . TRP A 1 171 ? 1.275 -2.722 -5.902 1.00 92.81 171 TRP A C 1
ATOM 1343 O O . TRP A 1 171 ? 1.289 -3.859 -5.431 1.00 92.81 171 TRP A O 1
ATOM 1353 N N . TRP A 1 172 ? 2.137 -2.308 -6.817 1.00 92.44 172 TRP A N 1
ATOM 1354 C CA . TRP A 1 172 ? 3.361 -3.009 -7.163 1.00 92.44 172 TRP A CA 1
ATOM 1355 C C . TRP A 1 172 ? 4.535 -2.300 -6.510 1.00 92.44 172 TRP A C 1
ATOM 1357 O O . TRP A 1 172 ? 4.560 -1.068 -6.457 1.00 92.44 172 TRP A O 1
ATOM 1367 N N . LEU A 1 173 ? 5.503 -3.069 -6.028 1.00 91.44 173 LEU A N 1
ATOM 1368 C CA . LEU A 1 173 ? 6.729 -2.536 -5.455 1.00 91.44 173 LEU A CA 1
ATOM 1369 C C . LEU A 1 173 ? 7.942 -3.362 -5.884 1.00 91.44 173 LEU A C 1
ATOM 1371 O O . LEU A 1 173 ? 7.837 -4.574 -6.060 1.00 91.44 173 LEU A O 1
ATOM 1375 N N . LYS A 1 174 ? 9.087 -2.704 -6.030 1.00 90.56 174 LYS A N 1
ATOM 1376 C CA . LYS A 1 174 ? 10.393 -3.337 -6.209 1.00 90.56 174 LYS A CA 1
ATOM 1377 C C . LYS A 1 174 ? 11.345 -2.722 -5.198 1.00 90.56 174 LYS A C 1
ATOM 1379 O O . LYS A 1 174 ? 11.725 -1.561 -5.338 1.00 90.56 174 LYS A O 1
ATOM 1384 N N . THR A 1 175 ? 11.704 -3.485 -4.171 1.00 87.00 175 THR A N 1
ATOM 1385 C CA . THR A 1 175 ? 12.527 -2.974 -3.071 1.00 87.00 175 THR A CA 1
ATOM 1386 C C . THR A 1 175 ? 13.995 -3.278 -3.326 1.00 87.00 175 THR A C 1
ATOM 1388 O O . THR A 1 175 ? 14.384 -4.439 -3.415 1.00 87.00 175 THR A O 1
ATOM 1391 N N . THR A 1 176 ? 14.810 -2.228 -3.417 1.00 79.94 176 THR A N 1
ATOM 1392 C CA . THR A 1 176 ? 16.266 -2.308 -3.648 1.00 79.94 176 THR A CA 1
ATOM 1393 C C . THR A 1 176 ? 17.068 -2.317 -2.349 1.00 79.94 176 THR A C 1
ATOM 1395 O O . THR A 1 176 ? 18.274 -2.552 -2.348 1.00 79.94 176 THR A O 1
ATOM 1398 N N . TRP A 1 177 ? 16.416 -2.014 -1.229 1.00 73.94 177 TRP A N 1
ATOM 1399 C CA . TRP A 1 177 ? 17.048 -1.899 0.075 1.00 73.94 177 TRP A CA 1
ATOM 1400 C C . TRP A 1 177 ? 16.890 -3.180 0.910 1.00 73.94 177 TRP A C 1
ATOM 1402 O O . TRP A 1 177 ? 15.807 -3.772 0.973 1.00 73.94 177 TRP A O 1
ATOM 1412 N N . ILE A 1 178 ? 17.978 -3.578 1.580 1.00 68.44 178 ILE A N 1
ATOM 1413 C CA . ILE A 1 178 ? 18.050 -4.768 2.435 1.00 68.44 178 ILE A CA 1
ATOM 1414 C C . ILE A 1 178 ? 17.922 -4.350 3.914 1.00 68.44 178 ILE A C 1
ATOM 1416 O O . ILE A 1 178 ? 18.770 -3.600 4.405 1.00 68.44 178 ILE A O 1
ATOM 1420 N N . PRO A 1 179 ? 16.917 -4.863 4.646 1.00 65.69 179 PRO A N 1
ATOM 1421 C CA . PRO A 1 179 ? 16.743 -4.621 6.073 1.00 65.69 179 PRO A CA 1
ATOM 1422 C C . PRO A 1 179 ? 17.893 -5.071 6.959 1.00 65.69 179 PRO A C 1
ATOM 1424 O O . PRO A 1 179 ? 18.344 -6.210 6.878 1.00 65.69 179 PRO A O 1
ATOM 1427 N N . THR A 1 180 ? 18.287 -4.203 7.892 1.00 64.25 180 THR A N 1
ATOM 1428 C CA . THR A 1 180 ? 19.036 -4.580 9.100 1.00 64.25 180 THR A CA 1
ATOM 1429 C C . THR A 1 180 ? 18.072 -4.791 10.275 1.00 64.25 180 THR A C 1
ATOM 1431 O O . THR A 1 180 ? 16.919 -4.349 10.235 1.00 64.25 180 THR A O 1
ATOM 1434 N N . THR A 1 181 ? 18.525 -5.465 11.337 1.00 57.66 181 THR A N 1
ATOM 1435 C CA . THR A 1 181 ? 17.722 -5.783 12.538 1.00 57.66 181 THR A CA 1
ATOM 1436 C C . THR A 1 181 ? 17.086 -4.566 13.210 1.00 57.66 181 THR A C 1
ATOM 1438 O O . THR A 1 181 ? 16.001 -4.692 13.772 1.00 57.66 181 THR A O 1
ATOM 1441 N N . ASP A 1 182 ? 17.703 -3.391 13.087 1.00 64.81 182 ASP A N 1
ATOM 1442 C CA . ASP A 1 182 ? 17.234 -2.147 13.708 1.00 64.81 182 ASP A CA 1
ATOM 1443 C C . ASP A 1 182 ? 16.461 -1.246 12.742 1.00 64.81 182 ASP A C 1
ATOM 1445 O O . ASP A 1 182 ? 16.207 -0.079 13.046 1.00 64.81 182 ASP A O 1
ATOM 1449 N N . THR A 1 183 ? 16.074 -1.756 11.566 1.00 63.72 183 THR A N 1
ATOM 1450 C CA . THR A 1 183 ? 15.383 -0.891 10.610 1.00 63.72 183 THR A CA 1
ATOM 1451 C C . THR A 1 183 ? 13.988 -0.520 11.127 1.00 63.72 183 THR A C 1
ATOM 1453 O O . THR A 1 183 ? 13.180 -1.420 11.408 1.00 63.72 183 THR A O 1
ATOM 1456 N N . PRO A 1 184 ? 13.661 0.783 11.209 1.00 65.69 184 PRO A N 1
ATOM 1457 C CA . PRO A 1 184 ? 12.286 1.237 11.379 1.00 65.69 184 PRO A CA 1
ATOM 1458 C C . PRO A 1 184 ? 11.365 0.731 10.258 1.00 65.69 184 PRO A C 1
ATOM 1460 O O . PRO A 1 184 ? 11.813 0.309 9.191 1.00 65.69 184 PRO A O 1
ATOM 1463 N N . VAL A 1 185 ? 10.055 0.780 10.506 1.00 67.56 185 VAL A N 1
ATOM 1464 C CA . VAL A 1 185 ? 9.055 0.444 9.488 1.00 67.56 185 VAL A CA 1
ATOM 1465 C C . VAL A 1 185 ? 9.194 1.415 8.318 1.00 67.56 185 VAL A C 1
ATOM 1467 O O . VAL A 1 185 ? 9.143 2.632 8.495 1.00 67.56 185 VAL A O 1
ATOM 1470 N N . ILE A 1 186 ? 9.357 0.878 7.115 1.00 72.44 186 ILE A N 1
ATOM 1471 C CA . ILE A 1 186 ? 9.378 1.673 5.898 1.00 72.44 186 ILE A CA 1
ATOM 1472 C C . ILE A 1 186 ? 7.953 1.818 5.395 1.00 72.44 186 ILE A C 1
ATOM 1474 O O . ILE A 1 186 ? 7.218 0.843 5.234 1.00 72.44 186 ILE A O 1
ATOM 1478 N N . THR A 1 187 ? 7.565 3.058 5.134 1.00 74.00 187 THR A N 1
ATOM 1479 C CA . THR A 1 187 ? 6.198 3.364 4.731 1.00 74.00 187 THR A CA 1
ATOM 1480 C C . THR A 1 187 ? 6.021 3.184 3.249 1.00 74.00 187 THR A C 1
ATOM 1482 O O . THR A 1 187 ? 6.744 3.782 2.459 1.00 74.00 187 THR A O 1
ATOM 1485 N N . ILE A 1 188 ? 5.006 2.416 2.877 1.00 80.12 188 ILE A N 1
ATOM 1486 C CA . ILE A 1 188 ? 4.500 2.417 1.510 1.00 80.12 188 ILE A CA 1
ATOM 1487 C C . ILE A 1 188 ? 3.428 3.486 1.378 1.00 80.12 188 ILE A C 1
ATOM 1489 O O . ILE A 1 188 ? 3.464 4.282 0.443 1.00 80.12 188 ILE A O 1
ATOM 1493 N N . LEU A 1 189 ? 2.493 3.509 2.324 1.00 84.50 189 LEU A N 1
ATOM 1494 C CA . LEU A 1 189 ? 1.381 4.440 2.344 1.00 84.50 189 LEU A CA 1
ATOM 1495 C C . LEU A 1 189 ? 1.095 4.847 3.784 1.00 84.50 189 LEU A C 1
ATOM 1497 O O . LEU A 1 189 ? 0.895 3.991 4.641 1.00 84.50 189 LEU A O 1
ATOM 1501 N N . SER A 1 190 ? 1.031 6.148 4.033 1.00 84.56 190 SER A N 1
ATOM 1502 C CA . SER A 1 190 ? 0.527 6.707 5.289 1.00 84.56 190 SER A CA 1
ATOM 1503 C C . SER A 1 190 ? -0.556 7.730 4.974 1.00 84.56 190 SER A C 1
ATOM 1505 O O . SER A 1 190 ? -0.512 8.402 3.947 1.00 84.56 190 SER A O 1
ATOM 1507 N N . ALA A 1 191 ? -1.549 7.822 5.847 1.00 82.44 191 ALA A N 1
ATOM 1508 C CA . ALA A 1 191 ? -2.570 8.845 5.854 1.00 82.44 191 ALA A CA 1
ATOM 1509 C C . ALA A 1 191 ? -2.586 9.522 7.218 1.00 82.44 191 ALA A C 1
ATOM 1511 O O . ALA A 1 191 ? -3.017 8.920 8.203 1.00 82.44 191 ALA A O 1
ATOM 1512 N N . TYR A 1 192 ? -2.179 10.783 7.284 1.00 79.81 192 TYR A N 1
ATOM 1513 C CA . TYR A 1 192 ? -2.166 11.548 8.529 1.00 79.81 192 TYR A CA 1
ATOM 1514 C C . TYR A 1 192 ? -3.194 12.678 8.492 1.00 79.81 192 TYR A C 1
ATOM 1516 O O . TYR A 1 192 ? -3.502 13.225 7.434 1.00 79.81 192 TYR A O 1
ATOM 1524 N N . HIS A 1 193 ? -3.716 13.060 9.654 1.00 79.69 193 HIS A N 1
ATOM 1525 C CA . HIS A 1 193 ? -4.606 14.206 9.811 1.00 79.69 193 HIS A CA 1
ATOM 1526 C C . HIS A 1 193 ? -4.017 15.191 10.829 1.00 79.69 193 HIS A C 1
ATOM 1528 O O . HIS A 1 193 ? -3.185 14.828 11.658 1.00 79.69 193 HIS A O 1
ATOM 1534 N N . SER A 1 194 ? -4.446 16.455 10.797 1.00 72.75 194 SER A N 1
ATOM 1535 C CA . SER A 1 194 ? -3.959 17.483 11.734 1.00 72.75 194 SER A CA 1
ATOM 1536 C C . SER A 1 194 ? -4.298 17.188 13.200 1.00 72.75 194 SER A C 1
ATOM 1538 O O . SER A 1 194 ? -3.634 17.698 14.099 1.00 72.75 194 SER A O 1
ATOM 1540 N N . THR A 1 195 ? -5.320 16.366 13.442 1.00 72.56 195 THR A N 1
ATOM 1541 C CA . THR A 1 195 ? -5.806 15.997 14.781 1.00 72.56 195 THR A CA 1
ATOM 1542 C C . THR A 1 195 ? -5.386 14.595 15.220 1.00 72.56 195 THR A C 1
ATOM 1544 O O . THR A 1 195 ? -5.409 14.307 16.410 1.00 72.56 195 THR A O 1
ATOM 1547 N N . GLU A 1 196 ? -5.011 13.721 14.283 1.00 69.44 196 GLU A N 1
ATOM 1548 C CA . GLU A 1 196 ? -4.671 12.318 14.535 1.00 69.44 196 GLU A CA 1
ATOM 1549 C C . GLU A 1 196 ? -3.528 11.905 13.597 1.00 69.44 196 GLU A C 1
ATOM 1551 O O . GLU A 1 196 ? -3.655 11.992 12.371 1.00 69.44 196 GLU A O 1
ATOM 1556 N N . ARG A 1 197 ? -2.396 11.461 14.159 1.00 64.25 197 ARG A N 1
ATOM 1557 C CA . ARG A 1 197 ? -1.303 10.898 13.354 1.00 64.25 197 ARG A CA 1
ATOM 1558 C C . ARG A 1 197 ? -1.692 9.507 12.847 1.00 64.25 197 ARG A C 1
ATOM 1560 O O . ARG A 1 197 ? -2.260 8.717 13.599 1.00 64.25 197 ARG A O 1
ATOM 1567 N N . ASP A 1 198 ? -1.384 9.244 11.578 1.00 64.38 198 ASP A N 1
ATOM 1568 C CA . ASP A 1 198 ? -1.490 7.927 10.930 1.00 64.38 198 ASP A CA 1
ATOM 1569 C C . ASP A 1 198 ? -2.851 7.240 11.068 1.00 64.38 198 ASP A C 1
ATOM 1571 O O . ASP A 1 198 ? -2.976 6.081 11.461 1.00 64.38 198 ASP A O 1
ATOM 1575 N N . THR A 1 199 ? -3.894 7.964 10.666 1.00 76.75 199 THR A N 1
ATOM 1576 C CA . THR A 1 199 ? -5.267 7.452 10.557 1.00 76.75 199 THR A CA 1
ATOM 1577 C C . THR A 1 199 ? -5.385 6.202 9.680 1.00 76.75 199 THR A C 1
ATOM 1579 O O . THR A 1 199 ? -6.360 5.463 9.787 1.00 76.75 199 THR A O 1
ATOM 1582 N N . LEU A 1 200 ? -4.405 5.950 8.811 1.00 84.50 200 LEU A N 1
ATOM 1583 C CA . LEU A 1 200 ? -4.190 4.693 8.104 1.00 84.50 200 LEU A CA 1
ATOM 1584 C C . LEU A 1 200 ? -2.709 4.586 7.750 1.00 84.50 200 LEU A C 1
ATOM 1586 O O . LEU A 1 200 ? -2.148 5.518 7.182 1.00 84.50 200 LEU A O 1
ATOM 1590 N N . PHE A 1 201 ? -2.090 3.449 8.018 1.00 86.44 201 PHE A N 1
ATOM 1591 C CA . PHE A 1 201 ? -0.692 3.217 7.702 1.00 86.44 201 PHE A CA 1
ATOM 1592 C C . PHE A 1 201 ? -0.492 1.794 7.199 1.00 86.44 201 PHE A C 1
ATOM 1594 O O . PHE A 1 201 ? -1.009 0.827 7.761 1.00 86.44 201 PHE A O 1
ATOM 1601 N N . VAL A 1 202 ? 0.261 1.674 6.111 1.00 88.19 202 VAL A N 1
ATOM 1602 C CA . VAL A 1 202 ? 0.716 0.403 5.567 1.00 88.19 202 VAL A CA 1
ATOM 1603 C C . VAL A 1 202 ? 2.210 0.500 5.318 1.00 88.19 202 VAL A C 1
ATOM 1605 O O . VAL A 1 202 ? 2.681 1.284 4.485 1.00 88.19 202 VAL A O 1
ATOM 1608 N N . GLY A 1 203 ? 2.952 -0.323 6.044 1.00 86.19 203 GLY A N 1
ATOM 1609 C CA . GLY A 1 203 ? 4.402 -0.328 6.006 1.00 86.19 203 GLY A CA 1
ATOM 1610 C C . GLY A 1 203 ? 4.971 -1.733 5.971 1.00 86.19 203 GLY A C 1
ATOM 1611 O O . GLY A 1 203 ? 4.315 -2.711 6.330 1.00 86.19 203 GLY A O 1
ATOM 1612 N N . ILE A 1 204 ? 6.214 -1.825 5.523 1.00 81.19 204 ILE A N 1
ATOM 1613 C CA . ILE A 1 204 ? 7.004 -3.049 5.554 1.00 81.19 204 ILE A CA 1
ATOM 1614 C C . ILE A 1 204 ? 8.072 -2.858 6.622 1.00 81.19 204 ILE A C 1
ATOM 1616 O O . ILE A 1 204 ? 8.770 -1.844 6.644 1.00 81.19 204 ILE A O 1
ATOM 1620 N N . ARG A 1 205 ? 8.208 -3.834 7.514 1.00 75.38 205 ARG A N 1
ATOM 1621 C CA . ARG A 1 205 ? 9.304 -3.883 8.480 1.00 75.38 205 ARG A CA 1
ATOM 1622 C C . ARG A 1 205 ? 10.067 -5.170 8.261 1.00 75.38 205 ARG A C 1
ATOM 1624 O O . ARG A 1 205 ? 9.461 -6.211 8.020 1.00 75.38 205 ARG A O 1
ATOM 1631 N N . SER A 1 206 ? 11.386 -5.128 8.438 1.00 68.00 206 SER A N 1
ATOM 1632 C CA . SER A 1 206 ? 12.254 -6.286 8.187 1.00 68.00 206 SER A CA 1
ATOM 1633 C C . SER A 1 206 ? 12.082 -6.836 6.763 1.00 68.00 206 SER A C 1
ATOM 1635 O O . SER A 1 206 ? 11.504 -6.178 5.907 1.00 68.00 206 SER A O 1
ATOM 1637 N N . THR A 1 207 ? 12.598 -8.036 6.495 1.00 68.50 207 THR A N 1
ATOM 1638 C CA . THR A 1 207 ? 12.407 -8.727 5.212 1.00 68.50 207 THR A CA 1
ATOM 1639 C C . THR A 1 207 ? 11.081 -9.476 5.123 1.00 68.50 207 THR A C 1
ATOM 1641 O O . THR A 1 207 ? 10.806 -10.079 4.092 1.00 68.50 207 THR A O 1
ATOM 1644 N N . SER A 1 208 ? 10.293 -9.520 6.201 1.00 78.50 208 SER A N 1
ATOM 1645 C CA . SER A 1 208 ? 9.304 -10.588 6.373 1.00 78.50 208 SER A CA 1
ATOM 1646 C C . SER A 1 208 ? 7.976 -10.168 6.985 1.00 78.50 208 SER A C 1
ATOM 1648 O O . SER A 1 208 ? 7.148 -11.046 7.205 1.00 78.50 208 SER A O 1
ATOM 1650 N N . THR A 1 209 ? 7.722 -8.882 7.261 1.00 86.81 209 THR A N 1
ATOM 1651 C CA . THR A 1 209 ? 6.433 -8.463 7.833 1.00 86.81 209 THR A CA 1
ATOM 1652 C C . THR A 1 209 ? 5.832 -7.235 7.162 1.00 86.81 209 THR A C 1
ATOM 1654 O O . THR A 1 209 ? 6.513 -6.251 6.876 1.00 86.81 209 THR A O 1
ATOM 1657 N N . ILE A 1 210 ? 4.513 -7.283 6.965 1.00 88.25 210 ILE A N 1
ATOM 1658 C CA . ILE A 1 210 ? 3.693 -6.115 6.640 1.00 88.25 210 ILE A CA 1
ATOM 1659 C C . ILE A 1 210 ? 2.923 -5.700 7.884 1.00 88.25 210 ILE A C 1
ATOM 1661 O O . ILE A 1 210 ? 2.324 -6.534 8.566 1.00 88.25 210 ILE A O 1
ATOM 1665 N N . HIS A 1 211 ? 2.949 -4.399 8.131 1.00 88.12 211 HIS A N 1
ATOM 1666 C CA . HIS A 1 211 ? 2.263 -3.708 9.203 1.00 88.12 211 HIS A CA 1
ATOM 1667 C C . HIS A 1 211 ? 1.080 -2.967 8.598 1.00 88.12 211 HI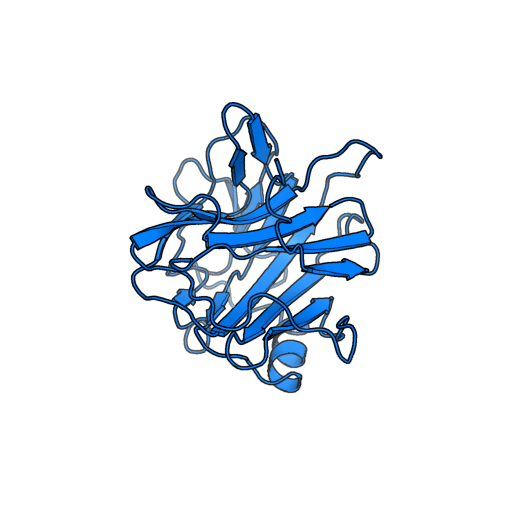S A C 1
ATOM 1669 O O . HIS A 1 211 ? 1.234 -2.217 7.629 1.00 88.12 211 HIS A O 1
ATOM 1675 N N . PHE A 1 212 ? -0.102 -3.215 9.144 1.00 87.88 212 PHE A N 1
ATOM 1676 C CA . PHE A 1 212 ? -1.295 -2.443 8.847 1.00 87.88 212 PHE A CA 1
ATOM 1677 C C . PHE A 1 212 ? -1.763 -1.813 10.149 1.00 87.88 212 PHE A C 1
ATOM 1679 O O . PHE A 1 212 ? -2.150 -2.509 11.089 1.00 87.88 212 PHE A O 1
ATOM 1686 N N . GLU A 1 213 ? -1.749 -0.492 10.182 1.00 86.56 213 GLU A N 1
ATOM 1687 C CA . GLU A 1 213 ? -2.141 0.290 11.339 1.00 86.56 213 GLU A CA 1
ATOM 1688 C C . GLU A 1 213 ? -3.257 1.251 10.964 1.00 86.56 213 GLU A C 1
ATOM 1690 O O . GLU A 1 213 ? -3.381 1.719 9.829 1.00 86.56 213 GLU A O 1
ATOM 1695 N N . GLN A 1 214 ? -4.114 1.519 11.935 1.00 78.38 214 GLN A N 1
ATOM 1696 C CA . GLN A 1 214 ? -5.211 2.444 11.776 1.00 78.38 214 GLN A CA 1
ATOM 1697 C C . GLN A 1 214 ? -5.457 3.106 13.135 1.00 78.38 214 GLN A C 1
ATOM 1699 O O . GLN A 1 214 ? -5.545 2.430 14.165 1.00 78.38 214 GLN A O 1
ATOM 1704 N N . SER A 1 215 ? -5.554 4.434 13.127 1.00 71.56 215 SER A N 1
ATOM 1705 C CA . SER A 1 215 ? -5.961 5.233 14.278 1.00 71.56 215 SER A CA 1
ATOM 1706 C C . SER A 1 215 ? -7.223 6.034 13.940 1.00 71.56 215 SER A C 1
ATOM 1708 O O . SER A 1 215 ? -7.416 6.499 12.815 1.00 71.56 215 SER A O 1
ATOM 1710 N N . GLY A 1 216 ? -8.152 6.124 14.885 1.00 57.59 216 GLY A N 1
ATOM 1711 C CA . GLY A 1 216 ? -9.325 6.974 14.735 1.00 57.59 216 GLY A CA 1
ATOM 1712 C C . GLY A 1 216 ? -10.449 6.648 15.701 1.00 57.59 216 GLY A C 1
ATOM 1713 O O . GLY A 1 216 ? -10.606 5.514 16.150 1.00 57.59 216 GLY A O 1
ATOM 1714 N N . GLY A 1 217 ? -11.256 7.658 15.999 1.00 45.78 217 GLY A N 1
ATOM 1715 C CA . GLY A 1 217 ? -12.458 7.527 16.817 1.00 45.78 217 GLY A CA 1
ATOM 1716 C C . GLY A 1 217 ? -12.294 8.097 18.222 1.00 45.78 217 GLY A C 1
ATOM 1717 O O . GLY A 1 217 ? -11.280 7.898 18.889 1.00 45.78 217 GLY A O 1
ATOM 1718 N N . GLU A 1 218 ? -13.328 8.813 18.664 1.00 37.50 218 GLU A N 1
ATOM 1719 C CA . GLU A 1 218 ? -13.488 9.218 20.058 1.00 37.50 218 GLU A CA 1
ATOM 1720 C C . GLU A 1 218 ? -13.494 7.971 20.956 1.00 37.50 218 GLU A C 1
ATOM 1722 O O . GLU A 1 218 ? -14.103 6.953 20.617 1.00 37.50 218 GLU A O 1
ATOM 1727 N N . LYS A 1 219 ? -12.777 8.059 22.081 1.00 36.84 219 LYS A N 1
ATOM 1728 C CA . LYS A 1 219 ? -12.904 7.106 23.190 1.00 36.84 219 LYS A CA 1
ATOM 1729 C C . LYS A 1 219 ? -14.329 7.064 23.724 1.00 36.84 219 LYS A C 1
ATOM 1731 O O . LYS A 1 219 ? -14.932 8.154 23.824 1.00 36.84 219 LYS A O 1
#